Protein AF-A0A6B3G570-F1 (afdb_monomer)

pLDDT: mean 97.65, std 1.76, range [88.62, 98.94]

Secondary structure (DSSP, 8-state):
-EE-PPPTTSS--EEEEEEEETTEEEEEEEEE-TT--EEEETTEEESSGGGSSEE---B------SSPPPTT--EEEE--TT--S--EE---------PPPPS-TTTEE--SSSBHHHHHHHHHHHHT-SSS---EEEE-SEEEE-SSEEEE-SS--EEEES-TTTEEEE--TTSSS---EEEE-GGGTT-EEEEEEEE----S--SSS-EEEEEES-BS-EEEEEEEESSSEEEEEES-BS-EEES-EE---

Sequence (253 aa):
RFSIPDAPGGGGIDSTLNVYVDGVFLKAIDLTSKYAWLYGNETAPGNSPGSGAPRHIYDEANVMLGKTVPAGSKIRLQKDSANTSTYAIDFINLEQVAPVANPNPATYTVPAGFTHQDVQNALDKVRMDTTGTLVGVYLPAGEYSTASKFQVYGKAVKVVGAGPWYTRFNAPATQDNTDVGFRAEASAKGSSFANFAYFGNYTSRIDGPGKVFDFSNVSDIVIDNIWNEHMVCLYWGANTDNITIKNSRIRNM

Mean predicted aligned error: 2.8 Å

Structure (mmCIF, N/CA/C/O backbone):
data_AF-A0A6B3G570-F1
#
_entry.id   AF-A0A6B3G570-F1
#
loop_
_atom_site.group_PDB
_atom_site.id
_atom_site.type_symbol
_atom_site.label_atom_id
_atom_site.label_alt_id
_atom_site.label_comp_id
_atom_site.label_asym_id
_atom_site.label_entity_id
_atom_site.label_seq_id
_atom_site.pdbx_PDB_ins_code
_atom_site.Cartn_x
_atom_site.Cartn_y
_atom_site.Cartn_z
_atom_site.occupancy
_atom_site.B_iso_or_equiv
_atom_site.auth_seq_id
_atom_site.auth_comp_id
_atom_site.auth_asym_id
_atom_site.auth_atom_id
_atom_site.pdbx_PDB_model_num
ATOM 1 N N . ARG A 1 1 ? 10.980 -7.433 -7.896 1.00 98.50 1 ARG A N 1
ATOM 2 C CA . ARG A 1 1 ? 11.899 -6.287 -7.736 1.00 98.50 1 ARG A CA 1
ATOM 3 C C . ARG A 1 1 ? 12.609 -6.027 -9.055 1.00 98.50 1 ARG A C 1
ATOM 5 O O . ARG A 1 1 ? 13.083 -6.978 -9.677 1.00 98.50 1 ARG A O 1
ATOM 12 N N . PHE A 1 2 ? 12.610 -4.783 -9.518 1.00 98.75 2 PHE A N 1
ATOM 13 C CA . PHE A 1 2 ? 13.069 -4.411 -10.855 1.00 98.75 2 PHE A CA 1
ATOM 14 C C . PHE A 1 2 ? 13.761 -3.044 -10.843 1.00 98.75 2 PHE A C 1
ATOM 16 O O . PHE A 1 2 ? 13.651 -2.295 -9.879 1.00 98.75 2 PHE A O 1
ATOM 23 N N . SER A 1 3 ? 14.459 -2.728 -11.925 1.00 98.62 3 SER A N 1
ATOM 24 C CA . SER A 1 3 ? 14.952 -1.391 -12.237 1.00 98.62 3 SER A CA 1
ATOM 25 C C . SER A 1 3 ? 14.653 -1.085 -13.702 1.00 98.62 3 SER A C 1
ATOM 27 O O . SER A 1 3 ? 14.853 -1.940 -14.571 1.00 98.62 3 SER A O 1
ATOM 29 N N . ILE A 1 4 ? 14.169 0.127 -13.961 1.00 98.69 4 ILE A N 1
ATOM 30 C CA . ILE A 1 4 ? 14.102 0.747 -15.289 1.00 98.69 4 ILE A CA 1
ATOM 31 C C . ILE A 1 4 ? 14.760 2.134 -15.205 1.00 98.69 4 ILE A C 1
ATOM 33 O O . ILE A 1 4 ? 14.824 2.686 -14.103 1.00 98.69 4 ILE A O 1
ATOM 37 N N . PRO A 1 5 ? 15.253 2.706 -16.320 1.00 98.19 5 PRO A N 1
ATOM 38 C CA . PRO A 1 5 ? 15.847 4.039 -16.332 1.00 98.19 5 PRO A CA 1
ATOM 39 C C . PRO A 1 5 ? 14.960 5.110 -15.693 1.00 98.19 5 PRO A C 1
ATOM 41 O O . PRO A 1 5 ? 13.733 5.033 -15.743 1.00 98.19 5 PRO A O 1
ATOM 44 N N . ASP A 1 6 ? 15.594 6.127 -15.127 1.00 97.75 6 ASP A N 1
ATOM 45 C CA . ASP A 1 6 ? 14.933 7.384 -14.785 1.00 97.75 6 ASP A CA 1
ATOM 46 C C . ASP A 1 6 ? 14.710 8.238 -16.046 1.00 97.75 6 ASP A C 1
ATOM 48 O O . ASP A 1 6 ? 15.343 8.025 -17.089 1.00 97.75 6 ASP A O 1
ATOM 52 N N . ALA A 1 7 ? 13.836 9.237 -15.950 1.00 97.06 7 ALA A N 1
ATOM 53 C CA . ALA A 1 7 ? 13.742 10.281 -16.959 1.00 97.06 7 ALA A CA 1
ATOM 54 C C . ALA A 1 7 ? 14.993 11.184 -16.917 1.00 97.06 7 ALA A C 1
ATOM 56 O O . ALA A 1 7 ? 15.564 11.403 -15.848 1.00 97.06 7 ALA A O 1
ATOM 57 N N . PRO A 1 8 ? 15.407 11.796 -18.046 1.00 94.81 8 PRO A N 1
ATOM 58 C CA . PRO A 1 8 ? 16.578 12.679 -18.073 1.00 94.81 8 PRO A CA 1
ATOM 59 C C . PRO A 1 8 ? 16.533 13.842 -17.066 1.00 94.81 8 PRO A C 1
ATOM 61 O O . PRO A 1 8 ? 17.579 14.303 -16.618 1.00 94.81 8 PRO A O 1
ATOM 64 N N . GLY A 1 9 ? 15.331 14.321 -16.725 1.00 94.25 9 GLY A N 1
ATOM 65 C CA . GLY A 1 9 ? 15.109 15.380 -15.736 1.00 94.25 9 GLY A CA 1
ATOM 66 C C . GLY A 1 9 ? 14.807 14.888 -14.316 1.00 94.25 9 GLY A C 1
ATOM 67 O O . GLY A 1 9 ? 14.577 15.723 -13.447 1.00 94.25 9 GLY A O 1
ATOM 68 N N . GLY A 1 10 ? 14.804 13.574 -14.074 1.00 94.88 10 GLY A N 1
ATOM 69 C CA . GLY A 1 10 ? 14.222 12.969 -12.876 1.00 94.88 10 GLY A CA 1
ATOM 70 C C . GLY A 1 10 ? 12.699 12.842 -12.960 1.00 94.88 10 GLY A C 1
ATOM 71 O O . GLY A 1 10 ? 12.082 13.247 -13.949 1.00 94.88 10 GLY A O 1
ATOM 72 N N . GLY A 1 11 ? 12.093 12.288 -11.909 1.00 93.62 11 GLY A N 1
ATOM 73 C CA . GLY A 1 11 ? 10.640 12.084 -11.811 1.00 93.62 11 GLY A CA 1
ATOM 74 C C . GLY A 1 11 ? 10.134 10.766 -12.407 1.00 93.62 11 GLY A C 1
ATOM 75 O O . GLY A 1 11 ? 8.937 10.492 -12.334 1.00 93.62 11 GLY A O 1
ATOM 76 N N . GLY A 1 12 ? 11.032 9.932 -12.937 1.00 96.69 12 GLY A N 1
ATOM 77 C CA . GLY A 1 12 ? 10.724 8.599 -13.434 1.00 96.69 12 GLY A CA 1
ATOM 78 C C . GLY A 1 12 ? 10.072 8.549 -14.815 1.00 96.69 12 GLY A C 1
ATOM 79 O O . GLY A 1 12 ? 9.707 9.550 -15.431 1.00 96.69 12 GLY A O 1
ATOM 80 N N . ILE A 1 13 ? 9.937 7.322 -15.306 1.00 97.81 13 ILE A N 1
ATOM 81 C CA . ILE A 1 13 ? 9.174 6.955 -16.498 1.00 97.81 13 ILE A CA 1
ATOM 82 C C . ILE A 1 13 ? 8.244 5.798 -16.154 1.00 97.81 13 ILE A C 1
ATOM 84 O O . ILE A 1 13 ? 8.543 4.998 -15.264 1.00 97.81 13 ILE A O 1
ATOM 88 N N . ASP A 1 14 ? 7.187 5.654 -16.942 1.00 97.94 14 ASP A N 1
ATOM 89 C CA . ASP A 1 14 ? 6.333 4.475 -16.907 1.00 97.94 14 ASP A CA 1
ATOM 90 C C . ASP A 1 14 ? 6.695 3.508 -18.034 1.00 97.94 14 ASP A C 1
ATOM 92 O O . ASP A 1 14 ? 7.107 3.882 -19.138 1.00 97.94 14 ASP A O 1
ATOM 96 N N . SER A 1 15 ? 6.548 2.222 -17.748 1.00 98.00 15 SER A N 1
ATOM 97 C CA . SER A 1 15 ? 6.746 1.149 -18.704 1.00 98.00 15 SER A CA 1
ATOM 98 C C . SER A 1 15 ? 5.893 -0.060 -18.346 1.00 98.00 15 SER A C 1
ATOM 100 O O . SER A 1 15 ? 5.249 -0.118 -17.305 1.00 98.00 15 SER A O 1
ATOM 102 N N . THR A 1 16 ? 5.915 -1.063 -19.210 1.00 98.06 16 THR A N 1
ATOM 103 C CA . THR A 1 16 ? 5.274 -2.351 -18.959 1.00 98.06 16 THR A CA 1
ATOM 104 C C . THR A 1 16 ? 6.249 -3.480 -19.242 1.00 98.06 16 THR A C 1
ATOM 106 O O . THR A 1 16 ? 7.189 -3.319 -20.025 1.00 98.06 16 THR A O 1
ATOM 109 N N . LEU A 1 17 ? 6.016 -4.635 -18.625 1.00 98.50 17 LEU A N 1
ATOM 110 C CA . LEU A 1 17 ? 6.722 -5.876 -18.928 1.00 98.50 17 LEU A CA 1
ATOM 111 C C . LEU A 1 17 ? 5.718 -7.024 -19.004 1.00 98.50 17 LEU A C 1
ATOM 113 O O . LEU A 1 17 ? 4.789 -7.100 -18.202 1.00 98.50 17 LEU A O 1
ATOM 117 N N . ASN A 1 18 ? 5.878 -7.927 -19.964 1.00 98.56 18 ASN A N 1
ATOM 118 C CA . ASN A 1 18 ? 4.890 -8.975 -20.180 1.00 98.56 18 ASN A CA 1
ATOM 119 C C . ASN A 1 18 ? 5.152 -10.179 -19.271 1.00 98.56 18 ASN A C 1
ATOM 121 O O . ASN A 1 18 ? 6.283 -10.647 -19.138 1.00 98.56 18 ASN A O 1
ATOM 125 N N . VAL A 1 19 ? 4.086 -10.702 -18.666 1.00 98.50 19 VAL A N 1
ATOM 126 C CA . VAL A 1 19 ? 4.081 -11.912 -17.843 1.00 98.50 19 VAL A CA 1
ATOM 127 C C . VAL A 1 19 ? 3.483 -13.052 -18.657 1.00 98.50 19 VAL A C 1
ATOM 129 O O . VAL A 1 19 ? 2.342 -12.984 -19.119 1.00 98.50 19 VAL A O 1
ATOM 132 N N . TYR A 1 20 ? 4.249 -14.126 -18.794 1.00 98.69 20 TYR A N 1
ATOM 133 C CA . TYR A 1 20 ? 3.845 -15.366 -19.442 1.00 98.69 20 TYR A CA 1
ATOM 134 C C . TYR A 1 20 ? 3.771 -16.495 -18.415 1.00 98.69 20 TYR A C 1
ATOM 136 O O . TYR A 1 20 ? 4.594 -16.552 -17.499 1.00 98.69 20 TYR A O 1
ATOM 144 N N . VAL A 1 21 ? 2.830 -17.420 -18.603 1.00 98.50 21 VAL A N 1
ATOM 145 C CA . VAL A 1 21 ? 2.741 -18.678 -17.846 1.00 98.50 21 VAL A CA 1
ATOM 146 C C . VAL A 1 21 ? 2.703 -19.830 -18.838 1.00 98.50 21 VAL A C 1
ATOM 148 O O . VAL A 1 21 ? 1.857 -19.846 -19.728 1.00 98.50 21 VAL A O 1
ATOM 151 N N . ASP A 1 22 ? 3.651 -20.756 -18.712 1.00 98.31 22 ASP A N 1
ATOM 152 C CA . ASP A 1 22 ? 3.818 -21.915 -19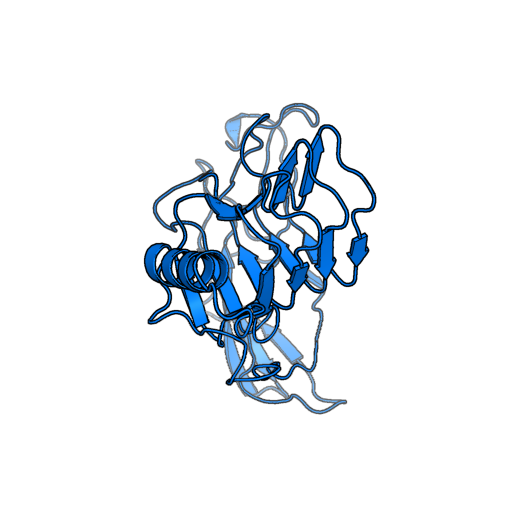.602 1.00 98.31 22 ASP A CA 1
ATOM 153 C C . ASP A 1 22 ? 3.901 -21.526 -21.087 1.00 98.31 22 ASP A C 1
ATOM 155 O O . ASP A 1 22 ? 3.371 -22.186 -21.974 1.00 98.31 22 ASP A O 1
ATOM 159 N N . GLY A 1 23 ? 4.579 -20.406 -21.356 1.00 98.12 23 GLY A N 1
ATOM 160 C CA . GLY A 1 23 ? 4.779 -19.871 -22.705 1.00 98.12 23 GLY A CA 1
ATOM 161 C C . GLY A 1 23 ? 3.594 -19.084 -23.270 1.00 98.12 23 GLY A C 1
ATOM 162 O O . GLY A 1 23 ? 3.749 -18.462 -24.318 1.00 98.12 23 GLY A O 1
ATOM 163 N N . VAL A 1 24 ? 2.454 -19.036 -22.573 1.00 98.31 24 VAL A N 1
ATOM 164 C CA . VAL A 1 24 ? 1.267 -18.272 -22.983 1.00 98.31 24 VAL A CA 1
ATOM 165 C C . VAL A 1 24 ? 1.274 -16.901 -22.318 1.00 98.31 24 VAL A C 1
ATOM 167 O O . VAL A 1 24 ? 1.486 -16.797 -21.108 1.00 98.31 24 VAL A O 1
ATOM 170 N N . PHE A 1 25 ? 1.049 -15.847 -23.107 1.00 98.06 25 PHE A N 1
ATOM 171 C CA . PHE A 1 25 ? 0.899 -14.492 -22.580 1.00 98.06 25 PHE A CA 1
ATOM 172 C C . PHE A 1 25 ? -0.274 -14.457 -21.601 1.00 98.06 25 PHE A C 1
ATOM 174 O O . PHE A 1 25 ? -1.381 -14.874 -21.940 1.00 98.06 25 PHE A O 1
ATOM 181 N N . LEU A 1 26 ? -0.023 -13.979 -20.384 1.00 97.94 26 LEU A N 1
ATOM 182 C CA . LEU A 1 26 ? -1.051 -13.859 -19.359 1.00 97.94 26 LEU A CA 1
ATOM 183 C C . LEU A 1 26 ? -1.535 -12.416 -19.236 1.00 97.94 26 LEU A C 1
ATOM 185 O O . LEU A 1 26 ? -2.728 -12.163 -19.364 1.00 97.94 26 LEU A O 1
ATOM 189 N N . LYS A 1 27 ? -0.618 -11.485 -18.959 1.00 97.38 27 LYS A N 1
ATOM 190 C CA . LYS A 1 27 ? -0.890 -10.044 -18.864 1.00 97.38 27 LYS A CA 1
ATOM 191 C C . LYS A 1 27 ? 0.409 -9.249 -18.804 1.00 97.38 27 LYS A C 1
ATOM 193 O O . LYS A 1 27 ? 1.465 -9.818 -18.548 1.00 97.38 27 LYS A O 1
ATOM 198 N N . ALA A 1 28 ? 0.324 -7.935 -18.970 1.00 97.19 28 ALA A N 1
ATOM 199 C CA . ALA A 1 28 ? 1.412 -7.030 -18.620 1.00 97.19 28 ALA A CA 1
ATOM 200 C C . ALA A 1 28 ? 1.394 -6.695 -17.116 1.00 97.19 28 ALA A C 1
ATOM 202 O O . ALA A 1 28 ? 0.333 -6.707 -16.481 1.00 97.19 28 ALA A O 1
ATOM 203 N N . ILE A 1 29 ? 2.572 -6.417 -16.559 1.00 98.12 29 ILE A N 1
ATOM 204 C CA . ILE A 1 29 ? 2.751 -5.713 -15.287 1.00 98.12 29 ILE A CA 1
ATOM 205 C C . ILE A 1 29 ? 3.203 -4.282 -15.581 1.00 98.12 29 ILE A C 1
ATOM 207 O O . ILE A 1 29 ? 4.095 -4.080 -16.411 1.00 98.12 29 ILE A O 1
ATOM 211 N N . ASP A 1 30 ? 2.588 -3.320 -14.899 1.00 98.00 30 ASP A N 1
ATOM 212 C CA . ASP A 1 30 ? 2.968 -1.912 -14.963 1.00 98.00 30 ASP A CA 1
ATOM 213 C C . ASP A 1 30 ? 4.180 -1.666 -14.062 1.00 98.00 30 ASP A C 1
ATOM 215 O O . ASP A 1 30 ? 4.248 -2.162 -12.934 1.00 98.00 30 ASP A O 1
ATOM 219 N N . LEU A 1 31 ? 5.153 -0.928 -14.585 1.00 98.50 31 LEU A N 1
ATOM 220 C CA . LEU A 1 31 ? 6.407 -0.588 -13.928 1.00 98.50 31 LEU A CA 1
ATOM 221 C C . LEU A 1 31 ? 6.586 0.927 -13.982 1.00 98.50 31 LEU A C 1
ATOM 223 O O . LEU A 1 31 ? 6.369 1.533 -15.029 1.00 98.50 31 LEU A O 1
ATOM 227 N N . THR A 1 32 ? 7.056 1.524 -12.895 1.00 98.12 32 THR A N 1
ATOM 228 C CA . THR A 1 32 ? 7.419 2.942 -12.861 1.00 98.12 32 THR A CA 1
ATOM 229 C C . THR A 1 32 ? 8.757 3.122 -12.159 1.00 98.12 32 THR A C 1
ATOM 231 O O . THR A 1 32 ? 9.065 2.391 -11.221 1.00 98.12 32 THR A O 1
ATOM 234 N N . SER A 1 33 ? 9.578 4.064 -12.617 1.00 98.19 33 SER A N 1
ATOM 235 C CA . SER A 1 33 ? 10.784 4.486 -11.890 1.00 98.19 33 SER A CA 1
ATOM 236 C C . SER A 1 33 ? 10.549 5.711 -11.009 1.00 98.19 33 SER A C 1
ATOM 238 O O . SER A 1 33 ? 11.500 6.177 -10.392 1.00 98.19 33 SER A O 1
ATOM 240 N N . LYS A 1 34 ? 9.301 6.200 -10.902 1.00 97.12 34 LYS A N 1
ATOM 241 C CA . LYS A 1 34 ? 8.921 7.396 -10.126 1.00 97.12 34 LYS A CA 1
ATOM 242 C C . LYS A 1 34 ? 9.437 7.391 -8.681 1.00 97.12 34 LYS A C 1
ATOM 244 O O . LYS A 1 34 ? 9.795 8.444 -8.161 1.00 97.12 34 LYS A O 1
ATOM 249 N N . TYR A 1 35 ? 9.447 6.225 -8.037 1.00 97.44 35 TYR A N 1
ATOM 250 C CA . TYR A 1 35 ? 9.850 6.066 -6.634 1.00 97.44 35 TYR A CA 1
ATOM 251 C C . TYR A 1 35 ? 11.266 5.493 -6.465 1.00 97.44 35 TYR A C 1
ATOM 253 O O . TYR A 1 35 ? 11.789 5.417 -5.351 1.00 97.44 35 TYR A O 1
ATOM 261 N N . ALA A 1 36 ? 11.893 5.102 -7.574 1.00 96.19 36 ALA A N 1
ATOM 262 C CA . ALA A 1 36 ? 13.302 4.751 -7.628 1.00 96.19 36 ALA A CA 1
ATOM 263 C C . ALA A 1 36 ? 14.150 6.012 -7.856 1.00 96.19 36 ALA A C 1
ATOM 265 O O . ALA A 1 36 ? 13.638 7.117 -7.991 1.00 96.19 36 ALA A O 1
ATOM 266 N N . TRP A 1 37 ? 15.463 5.812 -7.946 1.00 97.12 37 TRP A N 1
ATOM 267 C CA . TRP A 1 37 ? 16.452 6.823 -8.318 1.00 97.12 37 TRP A CA 1
ATOM 268 C C . TRP A 1 37 ? 16.524 8.006 -7.358 1.00 97.12 37 TRP A C 1
ATOM 270 O O . TRP A 1 37 ? 15.869 9.035 -7.477 1.00 97.12 37 TRP A O 1
ATOM 280 N N . LEU A 1 38 ? 17.453 7.867 -6.427 1.00 96.44 38 LEU A N 1
ATOM 281 C CA . LEU A 1 38 ? 17.968 8.964 -5.631 1.00 96.44 38 LEU A CA 1
ATOM 282 C C . LEU A 1 38 ? 19.386 9.294 -6.113 1.00 96.44 38 LEU A C 1
ATOM 284 O O . LEU A 1 38 ? 20.066 8.452 -6.696 1.00 96.44 38 LEU A O 1
ATOM 288 N N . TYR A 1 39 ? 19.858 10.510 -5.867 1.00 97.19 39 TYR A N 1
ATOM 289 C CA . TYR A 1 39 ? 21.118 11.017 -6.410 1.00 97.19 39 TYR A CA 1
ATOM 290 C C . TYR A 1 39 ? 21.890 11.823 -5.368 1.00 97.19 39 TYR A C 1
ATOM 292 O O . TYR A 1 39 ? 21.309 12.499 -4.524 1.00 97.19 39 TYR A O 1
ATOM 300 N N . GLY A 1 40 ? 23.219 11.794 -5.434 1.00 95.81 40 GLY A N 1
ATOM 301 C CA . GLY A 1 40 ? 24.064 12.617 -4.562 1.00 95.81 40 GLY A CA 1
ATOM 302 C C . GLY A 1 40 ? 24.455 11.922 -3.263 1.00 95.81 40 GLY A C 1
ATOM 303 O O . GLY A 1 40 ? 24.736 10.726 -3.279 1.00 95.81 40 GLY A O 1
ATOM 304 N N . ASN A 1 41 ? 24.561 12.665 -2.156 1.00 93.69 41 ASN A N 1
ATOM 305 C CA . ASN A 1 41 ? 25.06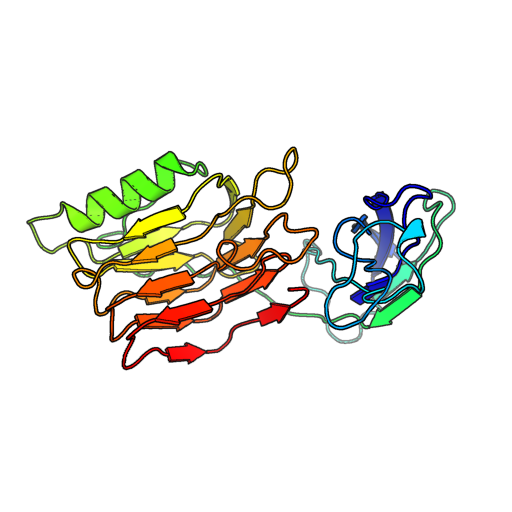6 12.159 -0.872 1.00 93.69 41 ASN A CA 1
ATOM 306 C C . ASN A 1 41 ? 24.086 11.159 -0.232 1.00 93.69 41 ASN A C 1
ATOM 308 O O . ASN A 1 41 ? 22.881 11.350 -0.286 1.00 93.69 41 ASN A O 1
ATOM 312 N N . GLU A 1 42 ? 24.598 10.103 0.399 1.00 88.62 42 GLU A N 1
ATOM 313 C CA . GLU A 1 42 ? 23.782 9.092 1.082 1.00 88.62 42 GLU A CA 1
ATOM 314 C C . GLU A 1 42 ? 22.939 9.658 2.220 1.00 88.62 42 GLU A C 1
ATOM 316 O O . GLU A 1 42 ? 21.804 9.234 2.414 1.00 88.62 42 GLU A O 1
ATOM 321 N N . THR A 1 43 ? 23.477 10.625 2.962 1.00 90.12 43 THR A N 1
ATOM 322 C CA . THR A 1 43 ? 22.795 11.182 4.136 1.00 90.12 43 THR A CA 1
ATOM 323 C C . THR A 1 43 ? 21.735 12.219 3.776 1.00 90.12 43 THR A C 1
ATOM 325 O O . THR A 1 43 ? 20.878 12.519 4.602 1.00 90.12 43 THR A O 1
ATOM 328 N N . ALA A 1 44 ? 21.789 12.762 2.558 1.00 90.00 44 ALA A N 1
ATOM 329 C CA . ALA A 1 44 ? 20.868 13.776 2.056 1.00 90.00 44 ALA A CA 1
ATOM 330 C C . ALA A 1 44 ? 20.782 13.699 0.520 1.00 90.00 44 ALA A C 1
ATOM 332 O O . ALA A 1 44 ? 21.319 14.571 -0.173 1.00 90.00 44 ALA A O 1
ATOM 333 N N . PRO A 1 45 ? 20.180 12.634 -0.032 1.00 94.00 45 PRO A N 1
ATOM 334 C CA . PRO A 1 45 ? 20.087 12.493 -1.472 1.00 94.00 45 PRO A CA 1
ATOM 335 C C .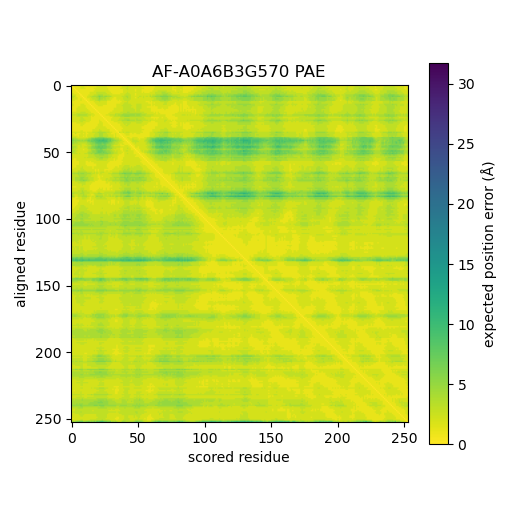 PRO A 1 45 ? 19.010 13.413 -2.055 1.00 94.00 45 PRO A C 1
ATOM 337 O O . PRO A 1 45 ? 17.980 13.664 -1.432 1.00 94.00 45 PRO A O 1
ATOM 340 N N . GLY A 1 46 ? 19.244 13.885 -3.276 1.00 93.06 46 GLY A N 1
ATOM 341 C CA . GLY A 1 46 ? 18.239 14.529 -4.117 1.00 93.06 46 GLY A CA 1
ATOM 342 C C . GLY A 1 46 ? 17.519 13.520 -5.013 1.00 93.06 46 GLY A C 1
ATOM 343 O O . GLY A 1 46 ? 17.939 12.375 -5.151 1.00 93.06 46 GLY A O 1
ATOM 344 N N . ASN A 1 47 ? 16.451 13.966 -5.662 1.00 91.44 47 ASN A N 1
ATOM 345 C CA . ASN A 1 47 ? 15.641 13.195 -6.613 1.00 91.44 47 ASN A CA 1
ATOM 346 C C . ASN A 1 47 ? 15.820 13.676 -8.068 1.00 91.44 47 ASN A C 1
ATOM 348 O O . ASN A 1 47 ? 14.996 13.386 -8.930 1.00 91.44 47 ASN A O 1
ATOM 352 N N . SER A 1 48 ? 16.900 14.417 -8.331 1.00 93.12 48 SER A N 1
ATOM 353 C CA . SER A 1 48 ? 17.256 14.914 -9.660 1.00 93.12 48 SER A CA 1
ATOM 354 C C . SER A 1 48 ? 18.574 14.289 -10.121 1.00 93.12 48 SER A C 1
ATOM 356 O O . SER A 1 48 ? 19.545 14.334 -9.361 1.00 93.12 48 SER A O 1
ATOM 358 N N . PRO A 1 49 ? 18.687 13.819 -11.378 1.00 95.06 49 PRO A N 1
ATOM 359 C CA . PRO A 1 49 ? 19.925 13.243 -11.909 1.00 95.06 49 PRO A CA 1
ATOM 360 C C . PRO A 1 49 ? 21.156 14.152 -11.788 1.00 95.06 49 PRO A C 1
ATOM 362 O O . PRO A 1 49 ? 22.281 13.682 -11.636 1.00 95.06 49 PRO A O 1
ATOM 365 N N . GLY A 1 50 ? 20.951 15.474 -11.801 1.00 94.94 50 GLY A N 1
ATOM 366 C CA . GLY A 1 50 ? 22.013 16.465 -11.605 1.00 94.94 50 GLY A CA 1
ATOM 367 C C . GLY A 1 50 ? 22.566 16.558 -10.175 1.00 94.94 50 GLY A C 1
ATOM 368 O O . GLY A 1 50 ? 23.577 17.224 -9.969 1.00 94.94 50 GLY A O 1
ATOM 369 N N . SER A 1 51 ? 21.943 15.914 -9.182 1.00 94.06 51 SER A N 1
ATOM 370 C CA . SER A 1 51 ? 22.351 15.992 -7.770 1.00 94.06 51 SER A CA 1
ATOM 371 C C . SER A 1 51 ? 23.542 15.091 -7.413 1.00 94.06 51 SER A C 1
ATOM 373 O O . SER A 1 51 ? 24.019 15.141 -6.280 1.00 94.06 51 SER A O 1
ATOM 375 N N . GLY A 1 52 ? 24.051 14.287 -8.352 1.00 95.12 52 GLY A N 1
ATOM 376 C CA . GLY A 1 52 ? 25.270 13.491 -8.191 1.00 95.12 52 GLY A CA 1
ATOM 377 C C . GLY A 1 52 ? 25.090 12.033 -8.605 1.00 95.12 52 GLY A C 1
ATOM 378 O O . GLY A 1 52 ? 24.232 11.708 -9.416 1.00 95.12 52 GLY A O 1
ATOM 379 N N . ALA A 1 53 ? 25.919 11.139 -8.060 1.00 96.38 53 ALA A N 1
ATOM 380 C CA . ALA A 1 53 ? 25.883 9.721 -8.421 1.00 96.38 53 ALA A CA 1
ATOM 381 C C . ALA A 1 53 ? 24.540 9.055 -8.038 1.00 96.38 53 ALA A C 1
ATOM 383 O O . ALA A 1 53 ? 24.018 9.354 -6.957 1.00 96.38 53 ALA A O 1
ATOM 384 N N . PRO A 1 54 ? 24.002 8.151 -8.883 1.00 96.38 54 PRO A N 1
ATOM 385 C CA . PRO A 1 54 ? 22.731 7.477 -8.638 1.00 96.38 54 PRO A CA 1
ATOM 386 C C . PRO A 1 54 ? 22.820 6.447 -7.507 1.00 96.38 54 PRO A C 1
ATOM 388 O O . PRO A 1 54 ? 23.846 5.800 -7.291 1.00 96.38 54 PRO A O 1
ATOM 391 N N . ARG A 1 55 ? 21.698 6.258 -6.821 1.00 95.19 55 ARG A N 1
ATOM 392 C CA . ARG A 1 55 ? 21.447 5.291 -5.747 1.00 95.19 55 ARG A CA 1
ATOM 393 C C . ARG A 1 55 ? 19.946 4.967 -5.707 1.00 95.19 55 ARG A C 1
ATOM 395 O O . ARG A 1 55 ? 19.169 5.548 -6.454 1.00 95.19 55 ARG A O 1
ATOM 402 N N . HIS A 1 56 ? 19.537 4.022 -4.859 1.00 95.88 56 HIS A N 1
ATOM 403 C CA . HIS A 1 56 ? 18.134 3.581 -4.761 1.00 95.88 56 HIS A CA 1
ATOM 404 C C . HIS A 1 56 ? 17.524 3.200 -6.131 1.00 95.88 56 HIS A C 1
ATOM 406 O O . HIS A 1 56 ? 16.420 3.585 -6.487 1.00 95.88 56 HIS A O 1
ATOM 412 N N . ILE A 1 57 ? 18.295 2.472 -6.944 1.00 96.69 57 ILE A N 1
ATOM 413 C CA . ILE A 1 57 ? 18.010 2.263 -8.374 1.00 96.69 57 ILE A CA 1
ATOM 414 C C . ILE A 1 57 ? 16.993 1.147 -8.667 1.00 96.69 57 ILE A C 1
ATOM 416 O O . ILE A 1 57 ? 16.735 0.857 -9.829 1.00 96.69 57 ILE A O 1
ATOM 420 N N . TYR A 1 58 ? 16.459 0.480 -7.645 1.00 98.50 58 TYR A N 1
ATOM 421 C CA . TYR A 1 58 ? 15.491 -0.612 -7.779 1.00 98.50 58 TYR A CA 1
ATOM 422 C C . TYR A 1 58 ? 14.228 -0.274 -6.998 1.00 98.50 58 TYR A C 1
ATOM 424 O O . TYR A 1 58 ? 14.330 0.272 -5.904 1.00 98.50 58 TYR A O 1
ATOM 432 N N . ASP A 1 59 ? 13.089 -0.717 -7.516 1.00 98.62 59 ASP A N 1
ATOM 433 C CA . ASP A 1 59 ? 11.780 -0.639 -6.869 1.00 98.62 59 ASP A CA 1
ATOM 434 C C . ASP A 1 59 ? 11.046 -1.992 -6.983 1.00 98.62 59 ASP A C 1
ATOM 436 O O . ASP A 1 59 ? 11.544 -2.970 -7.573 1.00 98.62 59 ASP A O 1
ATOM 440 N N . GLU A 1 60 ? 9.856 -2.085 -6.399 1.00 98.75 60 GLU A N 1
ATOM 441 C CA . GLU A 1 60 ? 8.972 -3.238 -6.526 1.00 98.75 60 GLU A CA 1
ATOM 442 C C . GLU A 1 60 ? 7.684 -2.902 -7.280 1.00 98.75 60 GLU A C 1
ATOM 444 O O . GLU A 1 60 ? 7.165 -1.797 -7.255 1.00 98.75 60 GLU A O 1
ATOM 449 N N . ALA A 1 61 ? 7.173 -3.897 -8.000 1.00 98.25 61 ALA A N 1
ATOM 450 C CA . ALA A 1 61 ? 5.869 -3.851 -8.638 1.00 98.25 61 ALA A CA 1
ATOM 451 C C . ALA A 1 61 ? 5.151 -5.156 -8.319 1.00 98.25 61 ALA A C 1
ATOM 453 O O . ALA A 1 61 ? 5.781 -6.211 -8.160 1.00 98.25 61 ALA A O 1
ATOM 454 N N . ASN A 1 62 ? 3.828 -5.088 -8.233 1.00 97.81 62 ASN A N 1
ATOM 455 C CA . ASN A 1 62 ? 2.994 -6.223 -7.887 1.00 97.81 62 ASN A CA 1
ATOM 456 C C . ASN A 1 62 ? 1.790 -6.334 -8.815 1.00 97.81 62 ASN A C 1
ATOM 458 O O . ASN A 1 62 ? 1.265 -5.338 -9.304 1.00 97.81 62 ASN A O 1
ATOM 462 N N . VAL A 1 63 ? 1.361 -7.568 -9.076 1.00 97.50 63 VAL A N 1
ATOM 463 C CA . VAL A 1 63 ? 0.239 -7.833 -9.973 1.00 97.50 63 VAL A CA 1
ATOM 464 C C . VAL A 1 63 ? -0.496 -9.103 -9.562 1.00 97.50 63 VAL A C 1
ATOM 466 O O . VAL A 1 63 ? 0.102 -10.160 -9.371 1.00 97.50 63 VAL A O 1
ATOM 469 N N . MET A 1 64 ? -1.822 -9.013 -9.473 1.00 97.38 64 MET A N 1
ATOM 470 C CA . MET A 1 64 ? -2.688 -10.188 -9.409 1.00 97.38 64 MET A CA 1
ATOM 471 C C . MET A 1 64 ? -2.739 -10.867 -10.779 1.00 97.38 64 MET A C 1
ATOM 473 O O . MET A 1 64 ? -3.091 -10.240 -11.787 1.00 97.38 64 MET A O 1
ATOM 477 N N . LEU A 1 65 ? -2.417 -12.162 -10.810 1.00 97.00 65 LEU A N 1
ATOM 478 C CA . LEU A 1 65 ? -2.388 -12.970 -12.034 1.00 97.00 65 LEU A CA 1
ATOM 479 C C . LEU A 1 65 ? -3.784 -13.386 -12.529 1.00 97.00 65 LEU A C 1
ATOM 481 O O . LEU A 1 65 ? -3.906 -13.885 -13.643 1.00 97.00 65 LEU A O 1
ATOM 485 N N . GLY A 1 66 ? -4.833 -13.203 -11.717 1.00 95.25 66 GLY A N 1
ATOM 486 C CA . GLY A 1 66 ? -6.221 -13.551 -12.061 1.00 95.25 66 GLY A CA 1
ATOM 487 C C . GLY A 1 66 ? -6.523 -15.055 -12.081 1.00 95.25 66 GLY A C 1
ATOM 488 O O . GLY A 1 66 ? -7.669 -15.453 -12.258 1.00 95.25 66 GLY A O 1
ATOM 489 N N . LYS A 1 6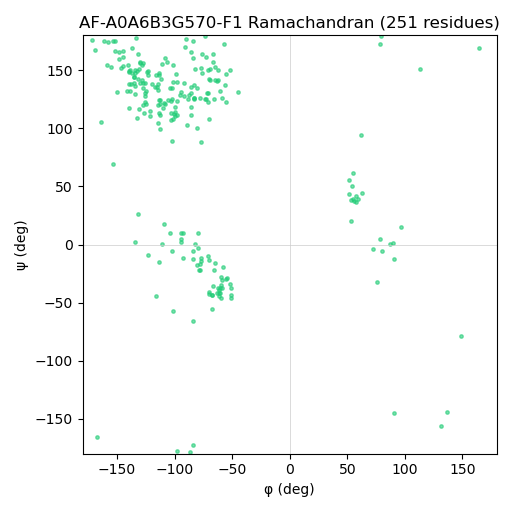7 ? -5.506 -15.895 -11.869 1.00 95.62 67 LYS A N 1
ATOM 490 C CA . LYS A 1 67 ? -5.615 -17.343 -11.696 1.00 95.62 67 LYS A CA 1
ATOM 491 C C . LYS A 1 67 ? -4.547 -17.837 -10.727 1.00 95.62 67 LYS A C 1
ATOM 493 O O . LYS A 1 67 ? -3.458 -17.263 -10.663 1.00 95.62 67 LYS A O 1
ATOM 498 N N . THR A 1 68 ? -4.828 -18.935 -10.033 1.00 97.50 68 THR A N 1
ATOM 499 C CA . THR A 1 68 ? -3.796 -19.678 -9.304 1.00 97.50 68 THR A CA 1
ATOM 500 C C . THR A 1 68 ? -2.891 -20.372 -10.314 1.00 97.50 68 THR A C 1
ATOM 502 O O . THR A 1 68 ? -3.365 -21.149 -11.142 1.00 97.50 68 THR A O 1
ATOM 505 N N . VAL A 1 69 ? -1.592 -20.084 -10.260 1.00 97.56 69 VAL A N 1
ATOM 506 C CA . VAL A 1 69 ? -0.582 -20.758 -11.083 1.00 97.56 69 VAL A CA 1
ATOM 507 C C . VAL A 1 69 ? -0.141 -22.038 -10.361 1.00 97.56 69 VAL A C 1
ATOM 509 O O . VAL A 1 69 ? 0.372 -21.935 -9.246 1.00 97.56 69 VAL A O 1
ATOM 512 N N . PRO A 1 70 ? -0.345 -23.238 -10.941 1.00 97.31 70 PRO A N 1
ATOM 513 C CA . PRO A 1 70 ? 0.045 -24.492 -10.300 1.00 97.31 70 PRO A CA 1
ATOM 514 C C . PRO A 1 70 ? 1.554 -24.598 -10.059 1.00 97.31 70 PRO A C 1
ATOM 516 O O . PRO A 1 70 ? 2.360 -24.098 -10.850 1.00 97.31 70 PRO A O 1
ATOM 519 N N . ALA A 1 71 ? 1.945 -25.314 -9.004 1.00 97.56 71 ALA A N 1
ATOM 520 C CA . ALA A 1 71 ? 3.344 -25.662 -8.774 1.00 97.56 71 ALA A CA 1
ATOM 521 C C . ALA A 1 71 ? 3.922 -26.413 -9.990 1.00 97.56 71 ALA A C 1
ATOM 523 O O . ALA A 1 71 ? 3.263 -27.278 -10.564 1.00 97.56 71 ALA A O 1
ATOM 524 N N . GLY A 1 72 ? 5.147 -26.065 -10.389 1.00 97.88 72 GLY A N 1
ATOM 525 C CA . GLY A 1 72 ? 5.805 -26.611 -11.584 1.00 97.88 72 GLY A CA 1
ATOM 526 C C . GLY A 1 72 ? 5.566 -25.820 -12.877 1.00 97.88 72 GLY A C 1
ATOM 527 O O . GLY A 1 72 ? 6.301 -26.033 -13.841 1.00 97.88 72 GLY A O 1
ATOM 528 N N . SER A 1 73 ? 4.614 -24.879 -12.896 1.00 98.38 73 SER A N 1
ATOM 529 C CA . SER A 1 73 ? 4.434 -23.968 -14.038 1.00 98.38 73 SER A CA 1
ATOM 530 C C . SER A 1 73 ? 5.651 -23.057 -14.217 1.00 98.38 73 SER A C 1
ATOM 532 O O . SER A 1 73 ? 6.335 -22.703 -13.251 1.00 98.38 73 SER A O 1
ATOM 534 N N . LYS A 1 74 ? 5.901 -22.610 -15.449 1.00 98.38 74 LYS A N 1
ATOM 535 C CA . LYS A 1 74 ? 6.983 -21.668 -15.770 1.00 98.38 74 LYS A CA 1
ATOM 536 C C . LYS A 1 74 ? 6.435 -20.258 -15.924 1.00 98.38 74 LYS A C 1
ATOM 538 O O . LYS A 1 74 ? 5.743 -19.967 -16.898 1.00 98.38 74 LYS A O 1
ATOM 543 N N . ILE A 1 75 ? 6.795 -19.372 -15.000 1.00 98.38 75 ILE A N 1
ATOM 544 C CA . ILE A 1 75 ? 6.520 -17.936 -15.116 1.00 98.38 75 ILE A CA 1
ATOM 545 C C . ILE A 1 75 ? 7.716 -17.263 -15.786 1.00 98.38 75 ILE A C 1
ATOM 547 O O . ILE A 1 75 ? 8.852 -17.430 -15.346 1.00 98.38 75 ILE A O 1
ATOM 551 N N . ARG A 1 76 ? 7.462 -16.495 -16.847 1.00 98.38 76 ARG A N 1
ATOM 552 C CA . ARG A 1 76 ? 8.490 -15.732 -17.563 1.00 98.38 76 ARG A CA 1
ATOM 553 C C . ARG A 1 76 ? 8.092 -14.266 -17.641 1.00 98.38 76 ARG A C 1
ATOM 555 O O . ARG A 1 76 ? 7.006 -13.947 -18.115 1.00 98.38 76 ARG A O 1
ATOM 562 N N . LEU A 1 77 ? 9.000 -13.396 -17.214 1.00 98.25 77 LEU A N 1
ATOM 563 C CA . LEU A 1 77 ? 8.947 -11.970 -17.514 1.00 98.25 77 LEU A CA 1
ATOM 564 C C . LEU A 1 77 ? 9.667 -11.737 -18.843 1.00 98.25 77 LEU A C 1
ATOM 566 O O . LEU A 1 77 ? 10.785 -12.221 -19.023 1.00 98.25 77 LEU A O 1
ATOM 570 N N . GLN A 1 78 ? 9.023 -11.054 -19.784 1.00 98.25 78 GLN A N 1
ATOM 571 C CA . GLN A 1 78 ? 9.533 -10.897 -21.143 1.00 98.25 78 GLN A CA 1
ATOM 572 C C . GLN A 1 78 ? 9.316 -9.474 -21.656 1.00 98.25 78 GLN A C 1
ATOM 574 O O . GLN A 1 78 ? 8.221 -8.925 -21.558 1.00 98.25 78 GLN A O 1
ATOM 579 N N . LYS A 1 79 ? 10.381 -8.897 -22.220 1.00 98.06 79 LYS A N 1
ATOM 580 C CA . LYS A 1 79 ? 10.336 -7.678 -23.031 1.00 98.06 79 LYS A CA 1
ATOM 581 C C . LYS A 1 79 ? 10.022 -8.086 -24.470 1.00 98.06 79 LYS A C 1
ATOM 583 O O . LYS A 1 79 ? 10.859 -8.709 -25.120 1.00 98.06 79 LYS A O 1
ATOM 588 N N . ASP A 1 80 ? 8.839 -7.725 -24.944 1.00 97.56 80 ASP A N 1
ATOM 589 C CA . ASP A 1 80 ? 8.416 -7.859 -26.338 1.00 97.56 80 ASP A CA 1
ATOM 590 C C . ASP A 1 80 ? 8.593 -6.536 -27.099 1.00 97.56 80 ASP A C 1
ATOM 592 O O . ASP A 1 80 ? 9.072 -5.543 -26.550 1.00 97.56 80 ASP A O 1
ATOM 596 N N . SER A 1 81 ? 8.203 -6.500 -28.378 1.00 96.00 81 SER A N 1
ATOM 597 C CA . SER A 1 81 ? 8.383 -5.326 -29.249 1.00 96.00 81 SER A CA 1
ATOM 598 C C . SER A 1 81 ? 7.695 -4.056 -28.738 1.00 96.00 81 SER A C 1
ATOM 600 O O . SER A 1 81 ? 8.191 -2.959 -28.981 1.00 96.00 81 SER A O 1
ATOM 602 N N . ALA A 1 82 ? 6.579 -4.193 -28.017 1.00 92.06 82 ALA A N 1
ATOM 603 C CA . ALA A 1 82 ? 5.850 -3.070 -27.429 1.00 92.06 82 ALA A CA 1
ATOM 604 C C . ALA A 1 82 ? 6.497 -2.528 -26.140 1.00 92.06 82 ALA A C 1
ATOM 606 O O . ALA A 1 82 ? 6.190 -1.414 -25.722 1.00 92.06 82 ALA A O 1
ATOM 607 N N . ASN A 1 83 ? 7.392 -3.287 -25.501 1.00 96.69 83 ASN A N 1
ATOM 608 C CA . ASN A 1 83 ? 8.057 -2.879 -24.267 1.00 96.69 83 ASN A CA 1
ATOM 609 C C . ASN A 1 83 ? 9.337 -2.115 -24.634 1.00 96.69 83 ASN A C 1
ATOM 611 O O . ASN A 1 83 ? 10.340 -2.708 -25.033 1.00 96.69 83 ASN A O 1
ATOM 615 N N . THR A 1 84 ? 9.323 -0.788 -24.529 1.00 93.38 84 THR A N 1
ATOM 616 C CA . THR A 1 84 ? 10.379 0.076 -25.092 1.00 93.38 84 THR A CA 1
ATOM 617 C C . THR A 1 84 ? 11.517 0.409 -24.124 1.00 93.38 84 THR A C 1
ATOM 619 O O . THR A 1 84 ? 12.559 0.876 -24.575 1.00 93.38 84 THR A O 1
ATOM 622 N N . SER A 1 85 ? 11.383 0.113 -22.828 1.00 96.88 85 SER A N 1
ATOM 623 C CA . SER A 1 85 ? 12.400 0.441 -21.816 1.00 96.88 85 SER A CA 1
ATOM 624 C C . SER A 1 85 ? 13.521 -0.606 -21.724 1.00 96.88 85 SER A C 1
ATOM 626 O O . SER A 1 85 ? 13.473 -1.653 -22.369 1.00 96.88 85 SER A O 1
ATOM 628 N N . THR A 1 86 ? 14.539 -0.348 -20.912 1.00 97.19 86 THR A N 1
ATOM 629 C CA . THR A 1 86 ? 15.524 -1.357 -20.497 1.00 97.19 86 THR A CA 1
ATOM 630 C C . THR A 1 86 ? 15.172 -1.817 -19.091 1.00 97.19 86 THR A C 1
ATOM 632 O O . THR A 1 86 ? 14.789 -1.004 -18.258 1.00 97.19 86 THR A O 1
ATOM 635 N N . TYR A 1 87 ? 15.297 -3.114 -18.823 1.00 98.25 87 TYR A N 1
ATOM 636 C CA . TYR A 1 87 ? 14.866 -3.706 -17.560 1.00 98.25 87 TYR A CA 1
ATOM 637 C C . TYR A 1 87 ? 16.026 -4.466 -16.928 1.00 98.25 87 TYR A C 1
ATOM 639 O O . TYR A 1 87 ? 16.635 -5.312 -17.584 1.00 98.25 87 TYR A O 1
ATOM 647 N N . ALA A 1 88 ? 16.284 -4.217 -15.648 1.00 98.44 88 ALA A N 1
ATOM 648 C CA . ALA A 1 88 ? 17.006 -5.154 -14.800 1.00 98.44 88 ALA A CA 1
ATOM 649 C C . ALA A 1 88 ? 16.000 -5.814 -13.856 1.00 98.44 88 ALA A C 1
ATOM 651 O O . ALA A 1 88 ? 15.265 -5.133 -13.142 1.00 98.44 88 ALA A O 1
ATOM 652 N N . ILE A 1 89 ? 15.946 -7.143 -13.875 1.00 98.44 89 ILE A N 1
ATOM 653 C CA . ILE A 1 89 ? 15.078 -7.928 -12.999 1.00 98.44 89 ILE A CA 1
ATOM 654 C C . ILE A 1 89 ? 15.966 -8.604 -11.968 1.00 98.44 89 ILE A C 1
ATOM 656 O O . ILE A 1 89 ? 16.853 -9.369 -12.334 1.00 98.44 89 ILE A O 1
ATOM 660 N N . ASP A 1 90 ? 15.715 -8.310 -10.698 1.00 98.69 90 ASP A N 1
ATOM 661 C CA . ASP A 1 90 ? 16.450 -8.907 -9.585 1.00 98.69 90 ASP A CA 1
ATOM 662 C C . ASP A 1 90 ? 15.829 -10.266 -9.227 1.00 98.69 90 ASP A C 1
ATOM 664 O O . ASP A 1 90 ? 16.387 -11.327 -9.496 1.00 98.69 90 ASP A O 1
ATOM 668 N N . PHE A 1 91 ? 14.589 -10.240 -8.736 1.00 98.44 91 PHE A N 1
ATOM 669 C CA . PHE A 1 91 ? 13.822 -11.438 -8.409 1.00 98.44 91 PHE A CA 1
ATOM 670 C C . PHE A 1 91 ? 12.314 -11.208 -8.530 1.00 98.44 91 PHE A C 1
ATOM 672 O O . PHE A 1 91 ? 11.820 -10.071 -8.569 1.00 98.44 91 PHE A O 1
ATOM 679 N N . ILE A 1 92 ? 11.574 -12.318 -8.514 1.00 98.19 92 ILE A N 1
ATOM 680 C CA . ILE A 1 92 ? 10.125 -12.350 -8.310 1.00 98.19 92 ILE A CA 1
ATOM 681 C C . ILE A 1 92 ? 9.797 -13.094 -7.014 1.00 98.19 92 ILE A C 1
ATOM 683 O O . ILE A 1 92 ? 10.454 -14.074 -6.670 1.00 98.19 92 ILE A O 1
ATOM 687 N N . ASN A 1 93 ? 8.743 -12.656 -6.327 1.00 97.75 93 ASN A N 1
ATOM 688 C CA . ASN A 1 93 ? 8.094 -13.424 -5.270 1.00 97.75 93 ASN A CA 1
ATOM 689 C C . ASN A 1 93 ? 6.708 -13.841 -5.747 1.00 97.75 93 ASN A C 1
ATOM 691 O O . ASN A 1 93 ? 6.017 -13.076 -6.418 1.00 97.75 93 ASN A O 1
ATOM 695 N N . LEU A 1 94 ? 6.313 -15.055 -5.380 1.00 97.38 94 LEU A N 1
ATOM 696 C CA . LEU A 1 94 ? 5.014 -15.623 -5.702 1.00 97.38 94 LEU A CA 1
ATOM 697 C C . LEU A 1 94 ? 4.296 -15.940 -4.399 1.00 97.38 94 LEU A C 1
ATOM 699 O O . LEU A 1 94 ? 4.902 -16.456 -3.462 1.00 97.38 94 LEU A O 1
ATOM 703 N N . GLU A 1 95 ? 3.009 -15.631 -4.349 1.00 97.69 95 GLU A N 1
ATOM 704 C CA . GLU A 1 95 ? 2.184 -15.838 -3.169 1.00 97.69 95 GLU A CA 1
ATOM 705 C C . GLU A 1 95 ? 0.801 -16.313 -3.610 1.00 97.69 95 GLU A C 1
ATOM 707 O O . GLU A 1 95 ? 0.198 -15.738 -4.519 1.00 97.69 95 GLU A O 1
ATOM 712 N N . GLN A 1 96 ? 0.296 -17.368 -2.973 1.00 97.44 96 GLN A N 1
ATOM 713 C CA . GLN A 1 96 ? -1.103 -17.753 -3.101 1.00 97.44 96 GLN A CA 1
ATOM 714 C C . GLN A 1 96 ? -1.903 -17.002 -2.041 1.00 97.44 96 GLN A C 1
ATOM 716 O O . GLN A 1 96 ? -1.604 -17.093 -0.854 1.00 97.44 96 GLN A O 1
ATOM 721 N N . VAL A 1 97 ? -2.929 -16.274 -2.471 1.00 97.75 97 VAL A N 1
ATOM 722 C CA . VAL A 1 97 ? -3.665 -15.349 -1.607 1.00 97.75 97 VAL A CA 1
ATOM 723 C C . VAL A 1 97 ? -5.167 -15.504 -1.778 1.00 97.75 97 VAL A C 1
ATOM 725 O O . VAL A 1 97 ? -5.653 -15.827 -2.858 1.00 97.75 97 VAL A O 1
ATOM 728 N N . ALA A 1 98 ? -5.912 -15.226 -0.713 1.00 97.50 98 ALA A N 1
ATOM 729 C CA . ALA A 1 98 ? -7.370 -15.218 -0.686 1.00 97.50 98 ALA A CA 1
ATOM 730 C C . ALA A 1 98 ? -7.854 -14.025 0.152 1.00 97.50 98 ALA A C 1
ATOM 732 O O . ALA A 1 98 ? -7.137 -13.620 1.074 1.00 97.50 98 ALA A O 1
ATOM 733 N N . PRO A 1 99 ? -9.025 -13.443 -0.157 1.00 97.69 99 PRO A N 1
ATOM 734 C CA . PRO A 1 99 ? -9.539 -12.331 0.619 1.00 97.69 99 PRO A CA 1
ATOM 735 C C . PRO A 1 99 ? -9.983 -12.790 2.013 1.00 97.69 99 PRO A C 1
ATOM 737 O O . PRO A 1 99 ? -10.564 -13.863 2.181 1.00 97.69 99 PRO A O 1
ATOM 740 N N . VAL A 1 100 ? -9.743 -11.951 3.016 1.00 98.12 100 VAL A N 1
ATOM 741 C CA . VAL A 1 100 ? -10.229 -12.133 4.389 1.00 98.12 100 VAL A CA 1
ATOM 742 C C . VAL A 1 100 ? -11.660 -11.603 4.481 1.00 98.12 100 VAL A C 1
ATOM 744 O O . VAL A 1 100 ? -11.922 -10.452 4.134 1.00 98.12 100 VAL A O 1
ATOM 747 N N . ALA A 1 101 ? -12.600 -12.431 4.937 1.00 98.44 101 ALA A N 1
ATOM 748 C CA . ALA A 1 101 ? -14.001 -12.037 5.096 1.00 98.44 101 ALA A CA 1
ATOM 749 C C . ALA A 1 101 ? -14.212 -11.079 6.283 1.00 98.44 101 ALA A C 1
ATOM 751 O O . ALA A 1 101 ? -13.392 -11.018 7.201 1.00 98.44 101 ALA A O 1
ATOM 752 N N . ASN A 1 102 ? -15.347 -10.369 6.291 1.00 98.56 102 ASN A N 1
ATOM 753 C CA . ASN A 1 102 ? -15.772 -9.587 7.453 1.00 98.56 102 ASN A CA 1
ATOM 754 C C . ASN A 1 102 ? -15.845 -10.504 8.691 1.00 98.56 102 ASN A C 1
ATOM 756 O O . ASN A 1 102 ? -16.599 -11.480 8.648 1.00 98.56 102 ASN A O 1
ATOM 760 N N . PRO A 1 103 ? -15.116 -10.207 9.788 1.00 98.31 103 PRO A N 1
ATOM 761 C CA . PRO A 1 103 ? -15.105 -11.072 10.965 1.00 98.31 103 PRO A CA 1
ATOM 762 C C . PRO A 1 103 ? -16.489 -11.263 11.594 1.00 98.31 103 PRO A C 1
ATOM 764 O O . PRO A 1 103 ? -16.773 -12.333 12.128 1.00 98.31 103 PRO A O 1
ATOM 767 N N . ASN A 1 104 ? -17.335 -10.227 11.560 1.00 98.31 104 ASN A N 1
ATOM 768 C CA . ASN A 1 104 ? -18.723 -10.286 12.007 1.00 98.31 104 ASN A CA 1
ATOM 769 C C . ASN A 1 104 ? -19.520 -9.074 11.469 1.00 98.31 104 ASN A C 1
ATOM 771 O O . ASN A 1 104 ? -19.407 -7.976 12.022 1.00 98.31 104 ASN A O 1
ATOM 775 N N . PRO A 1 105 ? -20.390 -9.251 10.458 1.00 98.00 105 PRO A N 1
ATOM 776 C CA . PRO A 1 105 ? -21.204 -8.164 9.905 1.00 98.00 105 PRO A CA 1
ATOM 777 C C . PRO A 1 105 ? -22.126 -7.453 10.908 1.00 98.00 105 PRO A C 1
ATOM 779 O O . PRO A 1 105 ? -22.555 -6.335 10.639 1.00 98.00 105 PRO A O 1
ATOM 782 N N . ALA A 1 106 ? -22.434 -8.068 12.056 1.00 98.19 106 ALA A N 1
ATOM 783 C CA . ALA A 1 106 ? -23.264 -7.452 13.091 1.00 98.19 106 ALA A CA 1
ATOM 784 C C . ALA A 1 106 ? -22.501 -6.441 13.966 1.00 98.19 106 ALA A C 1
ATOM 786 O O . ALA A 1 106 ? -23.124 -5.582 14.582 1.00 98.19 106 ALA A O 1
ATOM 787 N N . THR A 1 107 ? -21.168 -6.533 14.038 1.00 98.62 107 THR A N 1
ATOM 788 C CA . THR A 1 107 ? -20.340 -5.698 14.931 1.00 98.62 107 THR A CA 1
ATOM 789 C C . THR A 1 107 ? -19.270 -4.889 14.197 1.00 98.62 107 THR A C 1
ATOM 791 O O . THR A 1 107 ? -18.645 -4.009 14.794 1.00 98.62 107 THR A O 1
ATOM 794 N N . TYR A 1 108 ? -19.073 -5.144 12.902 1.00 98.81 108 TYR A N 1
ATOM 795 C CA . TYR A 1 108 ? -18.194 -4.367 12.034 1.00 98.81 108 TYR A CA 1
ATOM 796 C C . TYR A 1 108 ? -19.010 -3.553 11.042 1.00 98.81 108 TYR A C 1
ATOM 798 O O . TYR A 1 108 ? -19.744 -4.102 10.219 1.00 98.81 108 TYR A O 1
ATOM 806 N N . THR A 1 109 ? -18.829 -2.237 11.071 1.00 98.62 109 THR A N 1
ATOM 807 C CA . THR A 1 109 ? -19.381 -1.376 10.026 1.00 98.62 109 THR A CA 1
ATOM 808 C C . THR A 1 109 ? -18.539 -1.467 8.756 1.00 98.62 109 THR A C 1
ATOM 810 O O . THR A 1 109 ? -17.333 -1.698 8.812 1.00 98.62 109 THR A O 1
ATOM 813 N N . VAL A 1 110 ? -19.173 -1.247 7.610 1.00 98.88 110 VAL A N 1
ATOM 814 C CA . VAL A 1 110 ? -18.524 -1.194 6.297 1.00 98.88 110 VAL A CA 1
ATOM 815 C C . VAL A 1 110 ? -18.667 0.232 5.753 1.00 98.88 110 VAL A C 1
ATOM 817 O O . VAL A 1 110 ? -19.768 0.784 5.852 1.00 98.88 110 VAL A O 1
ATOM 820 N N . PRO A 1 111 ? -17.596 0.863 5.233 1.00 98.75 111 PRO A N 1
ATOM 821 C CA . PRO A 1 111 ? -17.696 2.146 4.538 1.00 98.75 111 PRO A CA 1
ATOM 822 C C . PRO A 1 111 ? -18.698 2.091 3.380 1.00 98.75 111 PRO A C 1
ATOM 824 O O . PRO A 1 111 ? -18.815 1.070 2.706 1.00 98.75 111 PRO A O 1
ATOM 827 N N . ALA A 1 112 ? -19.396 3.196 3.113 1.00 98.50 112 ALA A N 1
ATOM 828 C CA . ALA A 1 112 ? -20.348 3.276 1.999 1.00 98.50 112 ALA A CA 1
ATOM 829 C C . ALA A 1 112 ? -19.669 3.281 0.613 1.00 98.50 112 ALA A C 1
ATOM 831 O O . ALA A 1 112 ? -20.330 3.080 -0.404 1.00 98.50 112 ALA A O 1
ATOM 832 N N . GLY A 1 113 ? -18.355 3.494 0.582 1.00 98.50 113 GLY A N 1
ATOM 833 C CA . GLY A 1 113 ? -17.546 3.574 -0.620 1.00 98.50 113 GLY A CA 1
ATOM 834 C C . GLY A 1 113 ? -16.056 3.517 -0.299 1.00 98.50 113 GLY A C 1
ATOM 835 O O . GLY A 1 113 ? -15.646 3.151 0.805 1.00 98.50 113 GLY A O 1
ATOM 836 N N . PHE A 1 114 ? -15.245 3.874 -1.290 1.00 98.69 114 PHE A N 1
ATOM 837 C CA . PHE A 1 114 ? -13.786 3.772 -1.242 1.00 98.69 114 PHE A CA 1
ATOM 838 C C . PHE A 1 114 ? -13.088 5.123 -1.029 1.00 98.69 114 PHE A C 1
ATOM 840 O O . PHE A 1 114 ? -11.872 5.224 -1.170 1.00 98.69 114 PHE A O 1
ATOM 847 N N . THR A 1 115 ? -13.831 6.185 -0.714 1.00 98.62 115 THR A N 1
ATOM 848 C CA . THR A 1 115 ? -13.227 7.502 -0.486 1.00 98.62 115 THR A CA 1
ATOM 849 C C . THR A 1 115 ? -12.714 7.646 0.945 1.00 98.62 115 THR A C 1
ATOM 851 O O . THR A 1 115 ? -13.166 6.956 1.863 1.00 98.62 115 THR A O 1
ATOM 854 N N . HIS A 1 116 ? -11.814 8.607 1.162 1.00 98.50 116 HIS A N 1
ATOM 855 C CA . HIS A 1 116 ? -11.383 8.996 2.504 1.00 98.50 116 HIS A CA 1
ATOM 856 C C . HIS A 1 116 ? -12.578 9.291 3.428 1.00 98.50 116 HIS A C 1
ATOM 858 O O . HIS A 1 116 ? -12.638 8.793 4.551 1.00 98.50 116 HIS A O 1
ATOM 864 N N . GLN A 1 117 ? -13.568 10.054 2.956 1.00 98.69 117 GLN A N 1
ATOM 865 C CA . GLN A 1 117 ? -14.709 10.417 3.795 1.00 98.69 117 GLN A CA 1
ATOM 866 C C . GLN A 1 117 ? -15.566 9.199 4.164 1.00 98.69 117 GLN A C 1
ATOM 868 O O . GLN A 1 117 ? -16.042 9.119 5.292 1.00 98.69 117 GLN A O 1
ATOM 873 N N . ASP A 1 118 ? -15.724 8.223 3.266 1.00 98.81 118 ASP A N 1
ATOM 874 C CA . ASP A 1 118 ? -16.488 7.004 3.560 1.00 98.81 118 ASP A CA 1
ATOM 875 C C . ASP A 1 118 ? -15.848 6.184 4.684 1.00 98.81 118 ASP A C 1
ATOM 877 O O . ASP A 1 118 ? -16.542 5.683 5.574 1.00 98.81 118 ASP A O 1
ATOM 881 N N . VAL A 1 119 ? -14.518 6.063 4.663 1.00 98.88 119 VAL A N 1
ATOM 882 C CA . VAL A 1 119 ? -13.763 5.344 5.697 1.00 98.88 119 VAL A CA 1
ATOM 883 C C . VAL A 1 119 ? -13.784 6.113 7.016 1.00 98.88 119 VAL A C 1
ATOM 885 O O . VAL A 1 119 ? -14.031 5.510 8.062 1.00 98.88 119 VAL A O 1
ATOM 888 N N . GLN A 1 120 ? -13.607 7.437 6.983 1.00 98.88 120 GLN A N 1
A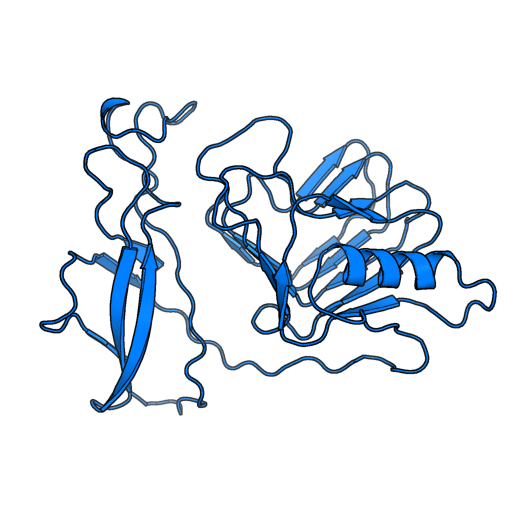TOM 889 C CA . GLN A 1 120 ? -13.699 8.270 8.184 1.00 98.88 120 GLN A CA 1
ATOM 890 C C . GLN A 1 120 ? -15.101 8.194 8.811 1.00 98.88 120 GLN A C 1
ATOM 892 O O . GLN A 1 120 ? -15.219 7.955 10.010 1.00 98.88 120 GLN A O 1
ATOM 897 N N . ASN A 1 121 ? -16.165 8.260 8.005 1.00 98.88 121 ASN A N 1
ATOM 898 C CA . ASN A 1 121 ? -17.546 8.100 8.472 1.00 98.88 121 ASN A CA 1
ATOM 899 C C . AS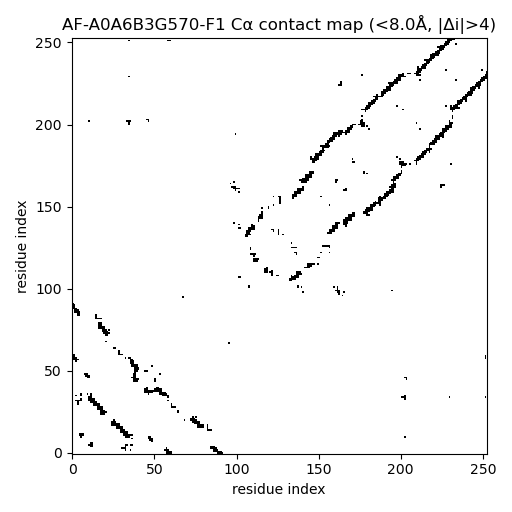N A 1 121 ? -17.781 6.737 9.147 1.00 98.88 121 ASN A C 1
ATOM 901 O O . ASN A 1 121 ? -18.512 6.646 10.135 1.00 98.88 121 ASN A O 1
ATOM 905 N N . ALA A 1 122 ? -17.164 5.669 8.634 1.00 98.88 122 ALA A N 1
ATOM 906 C CA . ALA A 1 122 ? -17.235 4.347 9.246 1.00 98.88 122 ALA A CA 1
ATOM 907 C C . ALA A 1 122 ? -16.515 4.306 10.607 1.00 98.88 122 ALA A C 1
ATOM 909 O O . ALA A 1 122 ? -17.071 3.779 11.572 1.00 98.88 122 ALA A O 1
ATOM 910 N N . LEU A 1 123 ? -15.325 4.906 10.717 1.00 98.88 123 LEU A N 1
ATOM 911 C CA . LEU A 1 123 ? -14.610 5.048 11.993 1.00 98.88 123 LEU A CA 1
ATOM 912 C C . LEU A 1 123 ? -15.442 5.844 13.009 1.00 98.88 123 LEU A C 1
ATOM 914 O O . LEU A 1 123 ? -15.620 5.409 14.149 1.00 98.88 123 LEU A O 1
ATOM 918 N N . ASP A 1 124 ? -16.023 6.964 12.577 1.00 98.81 124 ASP A N 1
ATOM 919 C CA . ASP A 1 124 ? -16.875 7.805 13.416 1.00 98.81 124 ASP A CA 1
ATOM 920 C C . ASP A 1 124 ? -18.131 7.074 13.887 1.00 98.81 124 ASP A C 1
ATOM 922 O O . ASP A 1 124 ? -18.522 7.207 15.046 1.00 98.81 124 ASP A O 1
ATOM 926 N N . LYS A 1 125 ? -18.735 6.235 13.041 1.00 98.75 125 LYS A N 1
ATOM 927 C CA . LYS A 1 125 ? -19.884 5.413 13.431 1.00 98.75 125 LYS A CA 1
ATOM 928 C C . LYS A 1 125 ? -19.545 4.434 14.558 1.00 98.75 125 LYS A C 1
ATOM 930 O O . LYS A 1 125 ? -20.359 4.263 15.460 1.00 98.75 125 LYS A O 1
ATOM 935 N N . VAL A 1 126 ? -18.358 3.820 14.545 1.00 98.69 126 VAL A N 1
ATOM 936 C CA . VAL A 1 126 ? -17.909 2.948 15.651 1.00 98.69 126 VAL A CA 1
ATOM 937 C C . VAL A 1 126 ? -17.662 3.758 16.920 1.00 98.69 126 VAL A C 1
ATOM 939 O O . VAL A 1 126 ? -18.068 3.347 18.008 1.00 98.69 126 VAL A O 1
ATOM 942 N N . ARG A 1 127 ? -17.010 4.917 16.786 1.00 98.56 127 ARG A N 1
ATOM 943 C CA . ARG A 1 127 ? -16.712 5.821 17.903 1.00 98.56 127 ARG A CA 1
ATOM 944 C C . ARG A 1 127 ? -17.981 6.329 18.590 1.00 98.56 127 ARG A C 1
ATOM 946 O O . ARG A 1 127 ? -18.012 6.405 19.813 1.00 98.56 127 ARG A O 1
ATOM 953 N N . MET A 1 128 ? -19.008 6.676 17.814 1.00 98.31 128 MET A N 1
ATOM 954 C CA . MET A 1 128 ? -20.273 7.234 18.309 1.00 98.31 128 MET A CA 1
ATOM 955 C C . MET A 1 128 ? -21.283 6.173 18.767 1.00 98.31 128 MET A C 1
ATOM 957 O O . MET A 1 128 ? -22.334 6.535 19.294 1.00 98.31 128 MET A O 1
ATOM 961 N N . ASP A 1 129 ? -21.001 4.880 18.584 1.00 98.12 129 ASP A N 1
ATOM 962 C CA . ASP A 1 129 ? -21.899 3.820 19.034 1.00 98.12 129 ASP A CA 1
ATOM 963 C C . ASP A 1 129 ? -21.929 3.713 20.566 1.00 98.12 129 ASP A C 1
ATOM 965 O O . ASP A 1 129 ? -20.997 3.212 21.206 1.00 98.12 129 ASP A O 1
ATOM 969 N N . THR A 1 130 ? -23.051 4.146 21.140 1.00 96.62 130 THR A N 1
ATOM 970 C CA . THR A 1 130 ? -23.340 4.094 22.578 1.00 96.62 130 THR A CA 1
ATOM 971 C C . THR A 1 130 ? -23.896 2.747 23.029 1.00 96.62 130 THR A C 1
ATOM 973 O O . THR A 1 130 ? -23.945 2.488 24.229 1.00 96.62 130 THR A O 1
ATOM 976 N N . THR A 1 131 ? -24.297 1.874 22.098 1.00 96.38 131 THR A N 1
ATOM 977 C CA . THR A 1 131 ? -24.834 0.545 22.433 1.00 96.38 131 THR A CA 1
ATOM 978 C C . THR A 1 131 ? -23.734 -0.447 22.808 1.00 96.38 131 THR A C 1
ATOM 980 O O . THR A 1 131 ? -24.000 -1.438 23.482 1.00 96.38 131 THR A O 1
ATOM 983 N N . GLY A 1 132 ? -22.496 -0.189 22.370 1.00 92.25 132 GLY A N 1
ATOM 984 C CA . GLY A 1 132 ? -21.365 -1.101 22.536 1.00 92.25 132 GLY A CA 1
ATOM 985 C C . GLY A 1 132 ? -21.355 -2.265 21.541 1.00 92.25 132 GLY A C 1
ATOM 986 O O . GLY A 1 132 ? -20.481 -3.125 21.634 1.00 92.25 132 GLY A O 1
ATOM 987 N N . THR A 1 133 ? -22.289 -2.289 20.588 1.00 97.00 133 THR A N 1
ATOM 988 C CA . THR A 1 133 ? -22.411 -3.340 19.569 1.00 97.00 133 THR A CA 1
ATOM 989 C C . THR A 1 133 ? -21.274 -3.271 18.553 1.00 97.00 133 THR A C 1
ATOM 991 O O . THR A 1 133 ? -20.742 -4.303 18.141 1.00 97.00 133 THR A O 1
ATOM 994 N N . LEU A 1 134 ? -20.883 -2.064 18.135 1.00 98.56 134 LEU A N 1
ATOM 995 C CA . LEU A 1 134 ? -19.842 -1.871 17.134 1.00 98.56 134 LEU A CA 1
ATOM 996 C C . LEU A 1 134 ? -18.454 -1.923 17.770 1.00 98.56 134 LEU A C 1
ATOM 998 O O . LEU A 1 134 ? -18.124 -1.171 18.694 1.00 98.56 134 LEU A O 1
ATOM 1002 N N . VAL A 1 135 ? -17.622 -2.801 17.213 1.00 98.38 135 VAL A N 1
ATOM 1003 C CA . VAL A 1 135 ? -16.242 -3.041 17.659 1.00 98.38 135 VAL A CA 1
ATOM 1004 C C . VAL A 1 135 ? -15.207 -2.615 16.621 1.00 98.38 135 VAL A C 1
ATOM 1006 O O . VAL A 1 135 ? -14.021 -2.519 16.941 1.00 98.38 135 VAL A O 1
ATOM 1009 N N . GLY A 1 136 ? -15.618 -2.386 15.371 1.00 98.69 136 GLY A N 1
ATOM 1010 C CA . GLY A 1 136 ? -14.664 -2.182 14.292 1.00 98.69 136 GLY A CA 1
ATOM 1011 C C . GLY A 1 136 ? -15.240 -1.743 12.955 1.00 98.69 136 GLY A C 1
ATOM 1012 O O . GLY A 1 136 ? -16.452 -1.653 12.759 1.00 98.69 136 GLY A O 1
ATOM 1013 N N . VAL A 1 137 ? -14.319 -1.494 12.031 1.00 98.94 137 VAL A N 1
ATOM 1014 C CA . VAL A 1 137 ? -14.567 -1.224 10.618 1.00 98.94 137 VAL A CA 1
ATOM 1015 C C . VAL A 1 137 ? -13.982 -2.378 9.814 1.00 98.94 137 VAL A C 1
ATOM 1017 O O . VAL A 1 137 ? -12.798 -2.689 9.949 1.00 98.94 137 VAL A O 1
ATOM 1020 N N . TYR A 1 138 ? -14.804 -3.013 8.983 1.00 98.94 138 TYR A N 1
ATOM 1021 C CA . TYR A 1 138 ? -14.323 -3.919 7.949 1.00 98.94 138 TYR A CA 1
ATOM 1022 C C . TYR A 1 138 ? -14.195 -3.149 6.636 1.00 98.94 138 TYR A C 1
ATOM 1024 O O . TYR A 1 138 ? -15.140 -2.486 6.210 1.00 98.94 138 TYR A O 1
ATOM 1032 N N . LEU A 1 139 ? -13.029 -3.241 6.006 1.00 98.94 139 LEU A N 1
ATOM 1033 C CA . LEU A 1 139 ? -12.721 -2.649 4.712 1.00 98.94 139 LEU A CA 1
ATOM 1034 C C . LEU A 1 139 ? -12.753 -3.770 3.661 1.00 98.94 139 LEU A C 1
ATOM 1036 O O . LEU A 1 139 ? -11.855 -4.615 3.651 1.00 98.94 139 LEU A O 1
ATOM 1040 N N . PRO A 1 140 ? -13.781 -3.834 2.799 1.00 98.81 140 PRO A N 1
ATOM 1041 C CA . PRO A 1 140 ? -13.814 -4.787 1.698 1.00 98.81 140 PRO A CA 1
ATOM 1042 C C . PRO A 1 140 ? -12.612 -4.672 0.748 1.00 98.81 140 PRO A C 1
ATOM 1044 O O . PRO A 1 140 ? -11.794 -3.752 0.824 1.00 98.81 140 PRO A O 1
ATOM 1047 N N . ALA A 1 141 ? -12.512 -5.622 -0.180 1.00 98.81 141 ALA A N 1
ATOM 1048 C CA . ALA A 1 141 ? -11.568 -5.511 -1.283 1.00 98.81 141 ALA A CA 1
ATOM 1049 C C . ALA A 1 141 ? -11.885 -4.262 -2.126 1.00 98.81 141 ALA A C 1
ATOM 1051 O O . ALA A 1 141 ? -13.041 -4.037 -2.490 1.00 98.81 141 ALA A O 1
ATOM 1052 N N . GLY A 1 142 ? -10.865 -3.469 -2.437 1.00 98.62 142 GLY A N 1
ATOM 1053 C CA . GLY A 1 142 ? -10.973 -2.263 -3.240 1.00 98.62 142 GLY A CA 1
ATOM 1054 C C . GLY A 1 142 ? -9.751 -1.356 -3.129 1.00 98.62 142 GLY A C 1
ATOM 1055 O O . GLY A 1 142 ? -8.889 -1.529 -2.263 1.00 98.62 142 GLY A O 1
ATOM 1056 N N . GLU A 1 143 ? -9.725 -0.369 -4.021 1.00 98.62 143 GLU A N 1
ATOM 1057 C CA . GLU A 1 143 ? -8.736 0.705 -4.065 1.00 98.62 143 GLU A CA 1
ATOM 1058 C C . GLU A 1 143 ? -9.327 1.945 -3.387 1.00 98.62 143 GLU A C 1
ATOM 1060 O O . GLU A 1 143 ? -10.271 2.554 -3.890 1.00 98.62 143 GLU A O 1
ATOM 1065 N N . TYR A 1 144 ? -8.780 2.307 -2.234 1.00 98.81 144 TYR A N 1
ATOM 1066 C CA . TYR A 1 144 ? -9.246 3.395 -1.391 1.0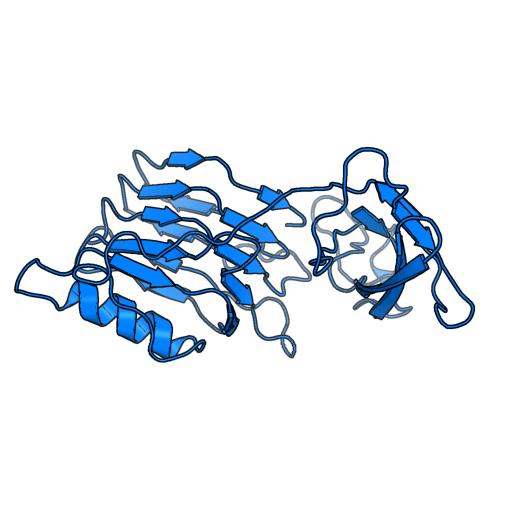0 98.81 144 TYR A CA 1
ATOM 1067 C C . TYR A 1 144 ? -8.421 4.653 -1.637 1.00 98.81 144 TYR A C 1
ATOM 1069 O O . TYR A 1 144 ? -7.200 4.646 -1.471 1.00 98.81 144 TYR A O 1
ATOM 1077 N N . SER A 1 145 ? -9.077 5.753 -1.997 1.00 97.94 145 SER A N 1
ATOM 1078 C CA . SER A 1 145 ? -8.403 7.033 -2.211 1.00 97.94 145 SER A CA 1
ATOM 1079 C C . SER A 1 145 ? -8.246 7.797 -0.899 1.00 97.94 145 SER A C 1
ATOM 1081 O O . SER A 1 145 ? -9.197 7.978 -0.134 1.00 97.94 145 SER A O 1
ATOM 1083 N N . THR A 1 146 ? -7.030 8.269 -0.631 1.00 96.38 146 THR A N 1
ATOM 1084 C CA . THR A 1 146 ? -6.698 9.013 0.591 1.00 96.38 146 THR A CA 1
ATOM 1085 C C . THR A 1 146 ? -5.919 10.271 0.250 1.00 96.38 146 THR A C 1
ATOM 1087 O O . THR A 1 146 ? -5.109 10.264 -0.668 1.00 96.38 146 THR A O 1
ATOM 1090 N N . ALA A 1 147 ? -6.179 11.362 0.970 1.00 94.62 147 ALA A N 1
ATOM 1091 C CA . ALA A 1 147 ? -5.478 12.637 0.782 1.00 94.62 147 ALA A CA 1
ATOM 1092 C C . ALA A 1 147 ? -5.036 13.281 2.110 1.00 94.62 147 ALA A C 1
ATOM 1094 O O . ALA A 1 147 ? -4.490 14.379 2.117 1.00 94.62 147 ALA A O 1
ATOM 1095 N N . SER A 1 148 ? -5.288 12.609 3.235 1.00 97.94 148 SER A N 1
ATOM 1096 C CA . SER A 1 148 ? -4.960 13.059 4.587 1.00 97.94 148 SER A CA 1
ATOM 1097 C C . SER A 1 148 ? -4.967 11.874 5.563 1.00 97.94 148 SER A C 1
ATOM 1099 O O . SER A 1 148 ? -5.317 10.744 5.199 1.00 97.94 148 SER A O 1
ATOM 1101 N N . LYS A 1 149 ? -4.588 12.128 6.820 1.00 98.62 149 LYS A N 1
ATOM 1102 C CA . LYS A 1 149 ? -4.680 11.163 7.924 1.00 98.62 149 LYS A CA 1
ATOM 1103 C C . LYS A 1 149 ? -6.129 10.920 8.351 1.00 98.62 149 LYS A C 1
ATOM 1105 O O . LYS A 1 149 ? -6.833 11.870 8.696 1.00 98.62 149 LYS A O 1
ATOM 1110 N N . PHE A 1 150 ? -6.517 9.655 8.461 1.00 98.88 150 PHE A N 1
ATOM 1111 C CA . PHE A 1 150 ? -7.688 9.247 9.236 1.00 98.88 150 PHE A CA 1
ATOM 1112 C C . PHE A 1 150 ? -7.478 9.546 10.720 1.00 98.88 150 PHE A C 1
ATOM 1114 O O . PHE A 1 150 ? -6.381 9.341 11.247 1.00 98.88 150 PHE A O 1
ATOM 1121 N N . GLN A 1 151 ? -8.533 9.996 11.392 1.00 98.69 151 GLN A N 1
ATOM 1122 C CA . GLN A 1 151 ? -8.510 10.300 12.821 1.00 98.69 151 GLN A CA 1
ATOM 1123 C C . GLN A 1 151 ? -9.177 9.173 13.609 1.00 98.69 151 GLN A C 1
ATOM 1125 O O . GLN A 1 151 ? -10.336 8.829 13.362 1.00 98.69 151 GLN A O 1
ATOM 1130 N N . VAL A 1 152 ? -8.450 8.621 14.579 1.00 98.75 152 VAL A N 1
ATOM 1131 C CA . VAL A 1 152 ? -8.910 7.542 15.457 1.00 98.75 152 VAL A CA 1
ATOM 1132 C C . VAL A 1 152 ? -8.836 8.007 16.909 1.00 98.75 152 VAL A C 1
ATOM 1134 O O . VAL A 1 152 ? -7.761 8.210 17.464 1.00 98.75 152 VAL A O 1
ATOM 1137 N N . TYR A 1 153 ? -9.989 8.201 17.538 1.00 98.69 153 TYR A N 1
ATOM 1138 C CA . TYR A 1 153 ? -10.078 8.769 18.881 1.00 98.69 153 TYR A CA 1
ATOM 1139 C C . TYR A 1 153 ? -11.398 8.386 19.555 1.00 98.69 153 TYR A C 1
ATOM 1141 O O . TYR A 1 153 ? -12.273 7.765 18.953 1.00 98.69 153 TYR A O 1
ATOM 1149 N N . GLY A 1 154 ? -11.546 8.743 20.828 1.00 98.06 154 GLY A N 1
ATOM 1150 C CA . GLY A 1 154 ? -12.740 8.557 21.656 1.00 98.06 154 GLY A CA 1
ATOM 1151 C C . GLY A 1 154 ? -12.967 7.126 22.149 1.00 98.06 154 GLY A C 1
ATOM 1152 O O . GLY A 1 154 ? -13.500 6.943 23.240 1.00 98.06 154 GLY A O 1
ATOM 1153 N N . LYS A 1 155 ? -12.565 6.118 21.371 1.00 97.25 155 LYS A N 1
ATOM 1154 C CA . LYS A 1 155 ? -12.730 4.697 21.693 1.00 97.25 155 LYS A CA 1
ATOM 1155 C C . LYS A 1 155 ? -11.738 3.854 20.892 1.00 97.25 155 LYS A C 1
ATOM 1157 O O . LYS A 1 155 ? -11.338 4.232 19.792 1.00 97.25 155 LYS A O 1
ATOM 11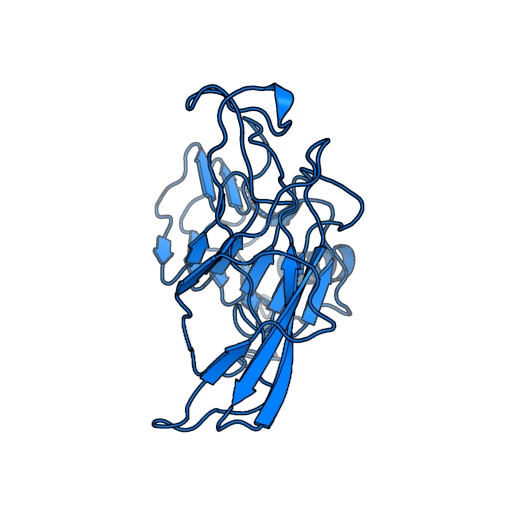62 N N . ALA A 1 156 ? -11.394 2.680 21.415 1.00 98.50 156 ALA A N 1
ATOM 1163 C CA . ALA A 1 156 ? -10.679 1.659 20.659 1.00 98.50 156 ALA A CA 1
ATOM 1164 C C . ALA A 1 156 ? -11.493 1.169 19.446 1.00 98.50 156 ALA A C 1
ATOM 1166 O O . ALA A 1 156 ? -12.707 0.966 19.542 1.00 98.50 156 ALA A O 1
ATOM 1167 N N . VAL A 1 157 ? -10.812 0.911 18.329 1.00 98.88 157 VAL A N 1
ATOM 1168 C CA . VAL A 1 157 ? -11.413 0.383 17.096 1.00 98.88 157 VAL A CA 1
ATOM 1169 C C . VAL A 1 157 ? -10.567 -0.740 16.501 1.00 98.88 157 VAL A C 1
ATOM 1171 O O . VAL A 1 157 ? -9.337 -0.715 16.538 1.00 98.88 157 VAL A O 1
ATOM 1174 N N . LYS A 1 158 ? -11.230 -1.742 15.920 1.00 98.94 158 LYS A N 1
ATOM 1175 C CA . LYS A 1 158 ? -10.587 -2.755 15.076 1.00 98.94 158 LYS A CA 1
ATOM 1176 C C . LYS A 1 158 ? -10.805 -2.410 13.607 1.00 98.94 158 LYS A C 1
ATOM 1178 O O . LYS A 1 158 ? -11.930 -2.498 13.128 1.00 98.94 158 LYS A O 1
ATOM 1183 N N . VAL A 1 159 ? -9.754 -2.021 12.896 1.00 98.94 159 VAL A N 1
ATOM 1184 C CA . VAL A 1 159 ? -9.787 -1.777 11.449 1.00 98.94 159 VAL A CA 1
ATOM 1185 C C . VAL A 1 159 ? -9.219 -3.002 10.747 1.00 98.94 159 VAL A C 1
ATOM 1187 O O . VAL A 1 159 ? -8.043 -3.321 10.911 1.00 98.94 159 VAL A O 1
ATOM 1190 N N . VAL A 1 160 ? -10.056 -3.707 9.987 1.00 98.94 160 VAL A N 1
ATOM 1191 C CA . VAL A 1 160 ? -9.692 -4.979 9.347 1.00 98.94 160 VAL A CA 1
ATOM 1192 C C . VAL A 1 160 ? -10.013 -4.912 7.863 1.00 98.94 160 VAL A C 1
ATOM 1194 O O . VAL A 1 160 ? -11.168 -4.727 7.497 1.00 98.94 160 VAL A O 1
ATOM 1197 N N . GLY A 1 161 ? -9.009 -5.076 7.008 1.00 98.94 161 GLY A N 1
ATOM 1198 C CA . GLY A 1 161 ? -9.205 -5.213 5.569 1.00 98.94 161 GLY A CA 1
ATOM 1199 C C . GLY A 1 161 ? -9.390 -6.655 5.102 1.00 98.94 161 GLY A C 1
ATOM 1200 O O . GLY A 1 161 ? -9.275 -7.615 5.869 1.00 98.94 161 GLY A O 1
ATOM 1201 N N . ALA A 1 162 ? -9.639 -6.803 3.806 1.00 98.88 162 ALA A N 1
ATOM 1202 C CA . ALA A 1 162 ? -9.753 -8.079 3.111 1.00 98.88 162 ALA A CA 1
ATOM 1203 C C . ALA A 1 162 ? -8.392 -8.721 2.772 1.00 98.88 162 ALA A C 1
ATOM 1205 O O . ALA A 1 162 ? -8.341 -9.709 2.047 1.00 98.88 162 ALA A O 1
ATOM 1206 N N . GLY A 1 163 ? -7.282 -8.196 3.285 1.00 98.81 163 GLY A N 1
ATOM 1207 C CA . GLY A 1 163 ? -5.916 -8.645 3.013 1.00 98.81 163 GLY A CA 1
ATOM 1208 C C . GLY A 1 163 ? -5.119 -7.590 2.233 1.00 98.81 163 GLY A C 1
ATOM 1209 O O . GLY A 1 163 ? -5.713 -6.854 1.444 1.00 98.81 163 GLY A O 1
ATOM 1210 N N . PRO A 1 164 ? -3.780 -7.520 2.379 1.00 98.75 164 PRO A N 1
ATOM 1211 C CA . PRO A 1 164 ? -2.960 -6.479 1.741 1.00 98.75 164 PRO A CA 1
ATOM 1212 C C . PRO A 1 164 ? -3.031 -6.437 0.214 1.00 98.75 164 PRO A C 1
ATOM 1214 O O . PRO A 1 164 ? -2.867 -5.388 -0.394 1.00 98.75 164 PRO A O 1
ATOM 1217 N N . TRP A 1 165 ? -3.305 -7.575 -0.418 1.00 98.69 165 TRP A N 1
ATOM 1218 C CA . TRP A 1 165 ? -3.507 -7.640 -1.863 1.00 98.69 165 TRP A CA 1
ATOM 1219 C C . TRP A 1 165 ? -4.882 -7.143 -2.330 1.00 98.69 165 TRP A C 1
ATOM 1221 O O . TRP A 1 165 ? -5.072 -6.948 -3.528 1.00 98.69 165 TRP A O 1
ATOM 1231 N N . TYR A 1 166 ? -5.837 -6.989 -1.412 1.00 98.81 166 TYR A N 1
ATOM 1232 C CA . TYR A 1 166 ? -7.249 -6.764 -1.713 1.00 98.81 166 TYR A CA 1
ATOM 1233 C C . TYR A 1 166 ? -7.742 -5.402 -1.231 1.00 98.81 166 TYR A C 1
ATOM 1235 O O . TYR A 1 166 ? -8.444 -4.732 -1.973 1.00 98.81 166 TYR A O 1
ATOM 1243 N N . THR A 1 167 ? -7.394 -4.986 -0.013 1.00 98.94 167 THR A N 1
ATOM 1244 C CA . THR A 1 167 ? -7.732 -3.661 0.529 1.00 98.94 167 THR A CA 1
ATOM 1245 C C . THR A 1 167 ? -6.503 -2.775 0.428 1.00 98.94 167 THR A C 1
ATOM 1247 O O . THR A 1 167 ? -5.536 -2.982 1.164 1.00 98.94 167 THR A O 1
ATOM 1250 N N . ARG A 1 168 ? -6.528 -1.804 -0.484 1.00 98.88 168 ARG A N 1
ATOM 1251 C CA . ARG A 1 168 ? -5.356 -0.996 -0.838 1.00 98.88 168 ARG A CA 1
ATOM 1252 C C . ARG A 1 168 ? -5.680 0.483 -0.714 1.00 98.88 168 ARG A C 1
ATOM 1254 O O . ARG A 1 168 ? -6.508 0.994 -1.455 1.00 98.88 168 ARG A O 1
ATOM 1261 N N . PHE A 1 169 ? -5.051 1.170 0.230 1.00 98.94 169 PHE A N 1
ATOM 1262 C CA . PHE A 1 169 ? -5.086 2.628 0.291 1.00 98.94 169 PHE A CA 1
ATOM 1263 C C . PHE A 1 169 ? -4.029 3.210 -0.640 1.00 98.94 169 PHE A C 1
ATOM 1265 O O . PHE A 1 169 ? -2.899 2.728 -0.651 1.00 98.94 169 PHE A O 1
ATOM 1272 N N . ASN A 1 170 ? -4.387 4.261 -1.373 1.00 98.69 170 ASN A N 1
ATOM 1273 C CA . ASN A 1 170 ? -3.487 4.967 -2.275 1.00 98.69 170 ASN A CA 1
ATOM 1274 C C . ASN A 1 170 ? -3.502 6.467 -1.961 1.00 98.69 170 ASN A C 1
ATOM 1276 O O . ASN A 1 170 ? -4.571 7.069 -1.776 1.00 98.69 170 ASN A O 1
ATOM 1280 N N . ALA A 1 171 ? -2.317 7.072 -1.910 1.00 98.50 171 ALA A N 1
ATOM 1281 C CA . ALA A 1 171 ? -2.163 8.523 -1.960 1.00 98.50 171 ALA A CA 1
ATOM 1282 C C . ALA A 1 171 ? -2.581 9.070 -3.347 1.00 98.50 171 ALA A C 1
ATOM 1284 O O . ALA A 1 171 ? -2.686 8.305 -4.312 1.00 98.50 171 ALA A O 1
ATOM 1285 N N . PRO A 1 172 ? -2.831 10.384 -3.499 1.00 97.62 172 PRO A N 1
ATOM 1286 C CA . PRO A 1 172 ? -3.271 10.945 -4.772 1.00 97.62 172 PRO A CA 1
ATOM 1287 C C . PRO A 1 172 ? -2.178 10.827 -5.845 1.00 97.62 172 PRO A C 1
ATOM 1289 O O . PRO A 1 172 ? -1.074 11.336 -5.669 1.00 97.62 172 PRO A O 1
ATOM 1292 N N . ALA A 1 173 ? -2.502 10.216 -6.988 1.00 94.06 173 ALA A N 1
ATOM 1293 C CA . ALA A 1 173 ? -1.542 9.984 -8.076 1.00 94.06 173 ALA A CA 1
ATOM 1294 C C . ALA A 1 173 ? -1.034 11.276 -8.751 1.00 94.06 173 ALA A C 1
ATOM 1296 O O . ALA A 1 173 ? 0.035 11.282 -9.356 1.00 94.06 173 ALA A O 1
ATOM 1297 N N . THR A 1 174 ? -1.790 12.373 -8.644 1.00 94.50 174 THR A N 1
ATOM 1298 C CA . THR A 1 174 ? -1.462 13.685 -9.232 1.00 94.50 174 THR A CA 1
ATOM 1299 C C . THR A 1 174 ? -0.694 14.602 -8.275 1.00 94.50 174 THR A C 1
ATOM 1301 O O . THR A 1 174 ? -0.595 15.801 -8.523 1.00 94.50 174 THR A O 1
ATOM 1304 N N . GLN A 1 175 ? -0.239 14.074 -7.141 1.00 96.00 175 GLN A N 1
ATOM 1305 C CA . GLN A 1 175 ? 0.548 14.783 -6.138 1.00 96.00 175 GLN A CA 1
ATOM 1306 C C . GLN A 1 175 ? 1.759 13.933 -5.763 1.00 96.00 175 GLN A C 1
ATOM 1308 O O . GLN A 1 175 ? 1.761 12.723 -5.996 1.00 96.00 175 GLN A O 1
ATOM 1313 N N . ASP A 1 176 ? 2.728 14.572 -5.116 1.00 96.44 176 ASP A N 1
ATOM 1314 C CA . ASP A 1 176 ? 3.868 13.904 -4.501 1.00 96.44 176 ASP A CA 1
ATOM 1315 C C . ASP A 1 176 ? 3.950 14.277 -3.017 1.00 96.44 176 ASP A C 1
ATOM 1317 O O . ASP A 1 176 ? 3.615 15.396 -2.620 1.00 96.44 176 ASP A O 1
ATOM 1321 N N . ASN A 1 177 ? 4.451 13.342 -2.210 1.00 97.50 177 ASN A N 1
ATOM 1322 C CA . ASN A 1 177 ? 4.765 13.522 -0.791 1.00 97.50 177 ASN A CA 1
ATOM 1323 C C . ASN A 1 177 ? 3.564 13.928 0.096 1.00 97.50 177 ASN A C 1
ATOM 1325 O O . ASN A 1 177 ? 3.695 14.743 1.014 1.00 97.50 177 ASN A O 1
ATOM 1329 N N . THR A 1 178 ? 2.383 13.363 -0.165 1.00 98.44 178 THR A N 1
ATOM 1330 C CA . THR A 1 178 ? 1.151 13.631 0.588 1.00 98.44 178 THR A CA 1
ATOM 1331 C C . THR A 1 178 ? 1.135 12.868 1.919 1.00 98.44 178 THR A C 1
ATOM 1333 O O . THR A 1 178 ? 1.241 11.643 1.947 1.00 98.44 178 THR A O 1
ATOM 1336 N N . ASP A 1 179 ? 0.923 13.572 3.036 1.00 98.50 179 ASP A N 1
ATOM 1337 C CA . ASP A 1 179 ? 0.866 12.954 4.369 1.00 98.50 179 ASP A CA 1
ATOM 1338 C C . ASP A 1 179 ? -0.470 12.229 4.622 1.00 98.50 179 ASP A C 1
ATOM 1340 O O . ASP A 1 179 ? -1.436 12.779 5.158 1.00 98.50 179 ASP A O 1
ATOM 1344 N N . VAL A 1 180 ? -0.511 10.959 4.228 1.00 98.62 180 VAL A N 1
ATOM 1345 C CA . VAL A 1 180 ? -1.652 10.042 4.375 1.00 98.62 180 VAL A CA 1
ATOM 1346 C C . VAL A 1 180 ? -1.377 8.976 5.436 1.00 98.62 180 VAL A C 1
ATOM 1348 O O . VAL A 1 180 ? -0.230 8.755 5.825 1.00 98.62 180 VAL A O 1
ATOM 1351 N N . GLY A 1 181 ? -2.415 8.333 5.968 1.00 98.69 181 GLY A N 1
ATOM 1352 C CA . GLY A 1 181 ? -2.278 7.309 7.011 1.00 98.69 181 GLY A CA 1
ATOM 1353 C C . GLY A 1 181 ? -3.306 7.447 8.130 1.00 98.69 181 GLY A C 1
ATOM 1354 O O . GLY A 1 181 ? -4.444 7.834 7.887 1.00 98.69 181 GLY A O 1
ATOM 1355 N N . PHE A 1 182 ? -2.896 7.155 9.360 1.00 98.88 182 PHE A N 1
ATOM 1356 C CA . PHE A 1 182 ? -3.711 7.170 10.567 1.00 98.88 182 PHE A CA 1
ATOM 1357 C C . PHE A 1 182 ? -3.021 7.966 11.675 1.00 98.88 182 PHE A C 1
ATOM 1359 O O . PHE A 1 182 ? -1.819 7.821 11.910 1.00 98.88 182 PHE A O 1
ATOM 1366 N N . ARG A 1 183 ? -3.816 8.756 12.397 1.00 98.62 183 ARG A N 1
ATOM 1367 C CA . ARG A 1 183 ? -3.474 9.304 13.711 1.00 98.62 183 ARG A CA 1
ATOM 1368 C C . ARG A 1 183 ? -4.403 8.713 14.754 1.00 98.62 183 ARG A C 1
ATOM 1370 O O . ARG A 1 183 ? -5.601 8.579 14.512 1.00 98.62 183 ARG A O 1
ATOM 1377 N N . ALA A 1 184 ? -3.834 8.363 15.899 1.00 98.44 184 ALA A N 1
ATOM 1378 C CA . ALA A 1 184 ? -4.568 7.825 17.029 1.00 98.44 184 ALA A CA 1
ATOM 1379 C C . ALA A 1 184 ? -4.295 8.661 18.278 1.00 98.44 184 ALA A C 1
ATOM 1381 O O . ALA A 1 184 ? -3.141 8.950 18.591 1.00 98.44 184 ALA A O 1
ATOM 1382 N N . GLU A 1 185 ? -5.354 9.035 18.989 1.00 98.38 185 GLU A N 1
ATOM 1383 C CA . GLU A 1 185 ? -5.249 9.675 20.301 1.00 98.38 185 GLU A CA 1
ATOM 1384 C C . GLU A 1 185 ? -5.144 8.636 21.426 1.00 98.38 185 GLU A C 1
ATOM 1386 O O . GLU A 1 185 ? -5.490 7.467 21.252 1.00 98.38 185 GLU A O 1
ATOM 1391 N N . ALA A 1 186 ? -4.758 9.074 22.630 1.00 98.38 186 ALA A N 1
ATOM 1392 C CA . ALA A 1 186 ? -4.713 8.231 23.831 1.00 98.38 186 ALA A CA 1
ATOM 1393 C C . ALA A 1 186 ? -6.039 7.488 24.098 1.00 98.38 186 ALA A C 1
ATOM 1395 O O . ALA A 1 186 ? -6.054 6.346 24.555 1.00 98.38 186 ALA A O 1
ATOM 1396 N N . SER A 1 187 ? -7.163 8.126 23.764 1.00 98.50 187 SER A N 1
ATOM 1397 C CA . SER A 1 187 ? -8.516 7.572 23.880 1.00 98.50 187 SER A CA 1
ATOM 1398 C C . SER A 1 187 ? -8.775 6.361 22.964 1.00 98.50 187 SER A C 1
ATOM 1400 O O . SER A 1 187 ? -9.717 5.606 23.198 1.00 98.50 187 SER A O 1
ATOM 1402 N N . ALA A 1 188 ? -7.924 6.133 21.959 1.00 98.38 188 ALA A N 1
ATOM 1403 C CA . ALA A 1 188 ? -7.963 4.982 21.060 1.00 98.38 188 ALA A CA 1
ATOM 1404 C C . ALA A 1 188 ? -7.054 3.814 21.498 1.00 98.38 188 ALA A C 1
ATOM 1406 O O . ALA A 1 188 ? -6.865 2.868 20.726 1.00 98.38 188 ALA A O 1
ATOM 1407 N N . LYS A 1 189 ? -6.493 3.853 22.715 1.00 98.62 189 LYS A N 1
ATOM 1408 C CA . LYS A 1 189 ? -5.718 2.756 23.323 1.00 98.62 189 LYS A CA 1
ATOM 1409 C C . LYS A 1 189 ? -6.406 1.401 23.132 1.00 98.62 189 LYS A C 1
ATOM 1411 O O . LYS A 1 189 ? -7.590 1.269 23.431 1.00 98.62 189 LYS A O 1
ATOM 1416 N N . GLY A 1 190 ? -5.668 0.387 22.680 1.00 98.56 190 GLY A N 1
ATOM 1417 C CA . GLY A 1 190 ? -6.231 -0.942 22.395 1.00 98.56 190 GLY A CA 1
ATOM 1418 C C . GLY A 1 190 ? -6.751 -1.134 20.964 1.00 98.56 190 GLY A C 1
ATOM 1419 O O . GLY A 1 190 ? -7.294 -2.197 20.654 1.00 98.56 190 GLY A O 1
ATOM 1420 N N . SER A 1 191 ? -6.635 -0.126 20.091 1.00 98.88 191 SER A N 1
ATOM 1421 C CA . SER A 1 191 ? -7.018 -0.258 18.679 1.00 98.88 191 SER A CA 1
ATOM 1422 C C . SER A 1 191 ? -6.112 -1.227 17.917 1.00 98.88 191 SER A C 1
ATOM 1424 O O . SER A 1 191 ? -4.961 -1.471 18.280 1.00 98.88 191 SER A O 1
ATOM 1426 N N . SER A 1 192 ? -6.628 -1.767 16.815 1.00 98.94 192 SER A N 1
ATOM 1427 C CA . SER A 1 192 ? -5.850 -2.620 15.916 1.00 98.94 192 SER A CA 1
ATOM 1428 C C . SER A 1 192 ? -6.108 -2.291 14.455 1.00 98.94 192 SER A C 1
ATOM 1430 O O . SER A 1 192 ? -7.216 -1.903 14.085 1.00 98.94 192 SER A O 1
ATOM 1432 N N . PHE A 1 193 ? -5.077 -2.470 13.638 1.00 98.94 193 PHE A N 1
ATOM 1433 C CA . PHE A 1 193 ? -5.075 -2.207 12.207 1.00 98.94 193 PHE A CA 1
ATOM 1434 C C . PHE A 1 193 ? -4.496 -3.427 11.504 1.00 98.94 193 PHE A C 1
ATOM 1436 O O . PHE A 1 193 ? -3.338 -3.776 11.743 1.00 98.94 193 PHE A O 1
ATOM 1443 N N . ALA A 1 194 ? -5.299 -4.098 10.680 1.00 98.94 194 ALA A N 1
ATOM 1444 C CA . ALA A 1 194 ? -4.866 -5.340 10.067 1.00 98.94 194 ALA A CA 1
ATOM 1445 C C . ALA A 1 194 ? -5.376 -5.583 8.651 1.00 98.94 194 ALA A C 1
ATOM 1447 O O . ALA A 1 194 ? -6.475 -5.164 8.292 1.00 98.94 194 ALA A O 1
ATOM 1448 N N . ASN A 1 195 ? -4.613 -6.375 7.893 1.00 98.94 195 ASN A N 1
ATOM 1449 C CA . ASN A 1 195 ? -5.016 -6.951 6.607 1.00 98.94 195 ASN A CA 1
ATOM 1450 C C . ASN A 1 195 ? -5.311 -5.914 5.508 1.00 98.94 195 ASN A C 1
ATOM 1452 O O . ASN A 1 195 ? -6.294 -6.047 4.782 1.00 98.94 195 ASN A O 1
ATOM 1456 N N . PHE A 1 196 ? -4.472 -4.895 5.348 1.00 98.94 196 PHE A N 1
ATOM 1457 C CA . PHE A 1 196 ? -4.576 -3.948 4.234 1.00 98.94 196 PHE A CA 1
ATOM 1458 C C . PHE A 1 196 ? -3.200 -3.423 3.822 1.00 98.94 196 PHE A C 1
ATOM 1460 O O . PHE A 1 196 ? -2.214 -3.599 4.538 1.00 98.94 196 PHE A O 1
ATOM 1467 N N . ALA A 1 197 ? -3.134 -2.794 2.655 1.00 98.94 197 ALA A N 1
ATOM 1468 C CA . ALA A 1 197 ? -1.939 -2.131 2.164 1.00 98.94 197 ALA A CA 1
ATOM 1469 C C . ALA A 1 197 ? -2.099 -0.608 2.129 1.00 98.94 197 ALA A C 1
ATOM 1471 O O . ALA A 1 197 ? -3.216 -0.096 2.040 1.00 98.94 197 ALA A O 1
ATOM 1472 N N . TYR A 1 198 ? -0.974 0.100 2.187 1.00 98.69 198 TYR A N 1
ATOM 1473 C CA . TYR A 1 198 ? -0.894 1.552 2.069 1.00 98.69 198 TYR A CA 1
ATOM 1474 C C . TYR A 1 198 ? 0.224 1.927 1.091 1.00 98.69 198 TYR A C 1
ATOM 1476 O O . TYR A 1 198 ? 1.404 1.775 1.403 1.00 98.69 198 TYR A O 1
ATOM 1484 N N . PHE A 1 199 ? -0.157 2.412 -0.085 1.00 98.69 199 PHE A N 1
ATOM 1485 C CA . PHE A 1 199 ? 0.752 2.871 -1.130 1.00 98.69 199 PHE A CA 1
ATOM 1486 C C . PHE A 1 199 ? 0.784 4.398 -1.128 1.00 98.69 199 PHE A C 1
ATOM 1488 O O . PHE A 1 199 ? -0.228 5.064 -1.371 1.00 98.69 199 PHE A O 1
ATOM 1495 N N . GLY A 1 200 ? 1.939 4.952 -0.775 1.00 98.56 200 GLY A N 1
ATOM 1496 C CA . GLY A 1 200 ? 2.154 6.388 -0.749 1.00 98.56 200 GLY A CA 1
ATOM 1497 C C . GLY A 1 200 ? 2.528 6.968 -2.107 1.00 98.56 200 GLY A C 1
ATOM 1498 O O . GLY A 1 200 ? 2.497 6.309 -3.142 1.00 98.56 200 GLY A O 1
ATOM 1499 N N . ASN A 1 201 ? 2.878 8.248 -2.092 1.00 98.19 201 ASN A N 1
ATOM 1500 C CA . ASN A 1 201 ? 3.403 8.968 -3.246 1.00 98.19 201 ASN A CA 1
ATOM 1501 C C . ASN A 1 201 ? 4.670 9.764 -2.887 1.00 98.19 201 ASN A C 1
ATOM 1503 O O . ASN A 1 201 ? 4.943 10.793 -3.506 1.00 98.19 201 ASN A O 1
ATOM 1507 N N . TYR A 1 202 ? 5.419 9.337 -1.864 1.00 97.94 202 TYR A N 1
ATOM 1508 C CA . TYR A 1 202 ? 6.677 9.991 -1.516 1.00 97.94 202 TYR A CA 1
ATOM 1509 C C . TYR A 1 202 ? 7.755 9.645 -2.543 1.00 97.94 202 TYR A C 1
ATOM 1511 O O . TYR A 1 202 ? 8.046 8.479 -2.785 1.00 97.94 202 TYR A O 1
ATOM 1519 N N . THR A 1 203 ? 8.359 10.676 -3.126 1.00 95.88 203 THR A N 1
ATOM 1520 C CA . THR A 1 203 ? 9.493 10.579 -4.066 1.00 95.88 203 THR A CA 1
ATOM 1521 C C . THR A 1 203 ? 10.779 11.136 -3.453 1.00 95.88 203 THR A C 1
ATOM 1523 O O . THR A 1 203 ? 11.816 11.230 -4.106 1.00 95.88 203 THR A O 1
ATOM 1526 N N . SER A 1 204 ? 10.699 11.603 -2.208 1.00 92.75 204 SER A N 1
ATOM 1527 C CA . SER A 1 204 ? 11.808 12.177 -1.460 1.00 92.75 204 SER A CA 1
ATOM 1528 C C . SER A 1 204 ? 11.556 12.028 0.034 1.00 92.75 204 SER A C 1
ATOM 1530 O O . SER A 1 204 ? 10.410 11.998 0.490 1.00 92.75 204 SER A O 1
ATOM 1532 N N . ARG A 1 205 ? 12.635 11.972 0.810 1.00 94.31 205 ARG A N 1
ATOM 1533 C CA . ARG A 1 205 ? 12.541 11.983 2.266 1.00 94.31 205 ARG A CA 1
ATOM 1534 C C . ARG A 1 205 ? 12.133 13.373 2.754 1.00 94.31 205 ARG A C 1
ATOM 1536 O O . ARG A 1 205 ? 12.777 14.362 2.416 1.00 94.31 205 ARG A O 1
ATOM 1543 N N . ILE A 1 206 ? 11.124 13.423 3.622 1.00 94.75 206 ILE A N 1
ATOM 1544 C CA . ILE A 1 206 ? 10.743 14.627 4.366 1.00 94.75 206 ILE A CA 1
ATOM 1545 C C . ILE A 1 206 ? 10.752 14.294 5.858 1.00 94.75 206 ILE A C 1
ATOM 1547 O O . ILE A 1 206 ? 10.029 13.409 6.314 1.00 94.75 206 ILE A O 1
ATOM 1551 N N . ASP A 1 207 ? 11.561 15.012 6.635 1.00 95.56 207 ASP A N 1
ATOM 1552 C CA . ASP A 1 207 ? 11.645 14.808 8.079 1.00 95.56 207 ASP A CA 1
ATOM 1553 C C . ASP A 1 207 ? 10.476 15.513 8.788 1.00 95.56 207 ASP A C 1
ATOM 1555 O O . ASP A 1 207 ? 10.476 16.723 8.997 1.00 95.56 207 ASP A O 1
ATOM 1559 N N . GLY A 1 208 ? 9.448 14.741 9.143 1.00 96.00 208 GLY A N 1
ATOM 1560 C CA . GLY A 1 208 ? 8.272 15.239 9.865 1.00 96.00 208 GLY A CA 1
ATOM 1561 C C . GLY A 1 208 ? 7.008 14.466 9.487 1.00 96.00 208 GLY A C 1
ATOM 1562 O O . GLY A 1 208 ? 6.617 13.579 10.243 1.00 96.00 208 GLY A O 1
ATOM 1563 N N . PRO A 1 209 ? 6.386 14.745 8.333 1.00 97.50 209 PRO A N 1
ATOM 1564 C CA . PRO A 1 209 ? 5.259 13.974 7.803 1.00 97.50 209 PRO A CA 1
ATOM 1565 C C . PRO A 1 209 ? 5.683 12.603 7.232 1.00 97.50 209 PRO A C 1
ATOM 1567 O O . PRO A 1 209 ? 6.861 12.247 7.237 1.00 97.50 209 PRO A O 1
ATOM 1570 N N . GLY A 1 210 ? 4.716 11.824 6.736 1.00 97.88 210 GLY A N 1
ATOM 1571 C CA . GLY A 1 210 ? 4.968 10.663 5.872 1.00 97.88 210 GLY A CA 1
ATOM 1572 C C . GLY A 1 210 ? 5.007 9.305 6.562 1.00 97.88 210 GLY A C 1
ATOM 1573 O O . GLY A 1 210 ? 5.462 8.331 5.969 1.00 97.88 210 GLY A O 1
ATOM 1574 N N . LYS A 1 211 ? 4.524 9.209 7.804 1.00 98.69 211 LYS A N 1
ATOM 1575 C CA . LYS A 1 211 ? 4.443 7.935 8.536 1.00 98.69 211 LYS A CA 1
ATOM 1576 C C . LYS A 1 211 ? 3.038 7.374 8.482 1.00 98.69 211 LYS A C 1
ATOM 1578 O O . LYS A 1 211 ? 2.145 8.036 8.993 1.00 98.69 211 LYS A O 1
ATOM 1583 N N . VAL A 1 212 ? 2.807 6.189 7.910 1.00 98.69 212 VAL A N 1
ATOM 1584 C CA . VAL A 1 212 ? 1.440 5.619 7.820 1.00 98.69 212 VAL A CA 1
ATOM 1585 C C . VAL A 1 212 ? 0.750 5.623 9.188 1.00 98.69 212 VAL A C 1
ATOM 1587 O O . VAL A 1 212 ? -0.393 6.049 9.287 1.00 98.69 212 VAL A O 1
ATOM 1590 N N . PHE A 1 213 ? 1.459 5.236 10.243 1.00 98.75 213 PHE A N 1
ATOM 1591 C CA . PHE A 1 213 ? 1.016 5.313 11.630 1.00 98.75 213 PHE A CA 1
ATOM 1592 C C . PHE A 1 213 ? 1.871 6.340 12.386 1.00 98.75 213 PHE A C 1
ATOM 1594 O O . PHE A 1 213 ? 3.002 6.057 12.788 1.00 98.75 213 PHE A O 1
ATOM 1601 N N . ASP A 1 214 ? 1.326 7.548 12.534 1.00 96.81 214 ASP A N 1
ATOM 1602 C CA . ASP A 1 214 ? 1.947 8.694 13.212 1.00 96.81 214 ASP A CA 1
ATOM 1603 C C . ASP A 1 214 ? 1.326 8.840 14.605 1.00 96.81 214 ASP A C 1
ATOM 1605 O O . ASP A 1 214 ? 0.268 9.457 14.766 1.00 96.81 214 ASP A O 1
ATOM 1609 N N . PHE A 1 215 ? 1.918 8.167 15.595 1.00 98.25 215 PHE A N 1
ATOM 1610 C CA . PHE A 1 215 ? 1.296 7.955 16.902 1.00 98.25 215 PHE A CA 1
ATOM 1611 C C . PHE A 1 215 ? 2.084 8.612 18.026 1.00 98.25 215 PHE A C 1
ATOM 1613 O O . PHE A 1 215 ? 3.305 8.503 18.123 1.00 98.25 215 PHE A O 1
ATOM 1620 N N . SER A 1 216 ? 1.353 9.284 18.912 1.00 98.06 216 SER A N 1
ATOM 1621 C CA . SER A 1 216 ? 1.914 9.951 20.081 1.00 98.06 216 SER A CA 1
ATOM 1622 C C . SER A 1 216 ? 1.016 9.755 21.296 1.00 98.06 216 SER A C 1
ATOM 1624 O O . SER A 1 216 ? -0.200 9.892 21.177 1.00 98.06 216 SER A O 1
ATOM 1626 N N . ASN A 1 217 ? 1.600 9.484 22.468 1.00 98.38 217 ASN A N 1
ATOM 1627 C CA . ASN A 1 217 ? 0.872 9.330 23.740 1.00 98.38 217 ASN A CA 1
ATOM 1628 C C . ASN A 1 217 ? -0.237 8.258 23.700 1.00 98.38 217 ASN A C 1
ATOM 1630 O O . ASN A 1 217 ? -1.310 8.442 24.274 1.00 98.38 217 ASN A O 1
ATOM 1634 N N . VAL A 1 218 ? -0.000 7.145 23.003 1.00 98.44 218 VAL A N 1
ATOM 1635 C CA . VAL A 1 218 ? -0.963 6.043 22.853 1.00 98.44 218 VAL A CA 1
ATOM 1636 C C . VAL A 1 218 ? -0.294 4.707 23.151 1.00 98.44 218 VAL A C 1
ATOM 1638 O O . VAL A 1 218 ? 0.910 4.546 22.952 1.00 98.44 218 VAL A O 1
ATOM 1641 N N . SER A 1 219 ? -1.073 3.741 23.629 1.00 98.75 219 SER A N 1
ATOM 1642 C CA . SER A 1 219 ? -0.573 2.421 23.998 1.00 98.75 219 SER A CA 1
ATOM 1643 C C . SER A 1 219 ? -1.473 1.278 23.542 1.00 98.75 219 SER A C 1
ATOM 1645 O O . SER A 1 219 ? -2.603 1.484 23.088 1.00 98.75 219 SER A O 1
ATOM 1647 N N . ASP A 1 220 ? -0.947 0.059 23.660 1.00 98.75 220 ASP A N 1
ATOM 1648 C CA . ASP A 1 220 ? -1.644 -1.202 23.387 1.00 98.75 220 ASP A CA 1
ATOM 1649 C C . ASP A 1 220 ? -2.209 -1.293 21.954 1.00 98.75 220 ASP A C 1
ATOM 1651 O O . ASP A 1 220 ? -3.298 -1.821 21.736 1.00 98.75 220 ASP A O 1
ATOM 1655 N N . ILE A 1 221 ? -1.490 -0.755 20.962 1.00 98.81 221 ILE A N 1
ATOM 1656 C CA . ILE A 1 221 ? -1.895 -0.826 19.550 1.00 98.81 221 ILE A CA 1
ATOM 1657 C C . ILE A 1 221 ? -1.285 -2.051 18.869 1.00 98.81 221 ILE A C 1
ATOM 1659 O O . ILE A 1 221 ? -0.099 -2.348 19.031 1.00 98.81 221 ILE A O 1
ATOM 1663 N N . VAL A 1 222 ? -2.082 -2.721 18.034 1.00 98.94 222 VAL A N 1
ATOM 1664 C CA . VAL A 1 222 ? -1.617 -3.815 17.170 1.00 98.94 222 VAL A CA 1
ATOM 1665 C C . VAL A 1 222 ? -1.695 -3.409 15.698 1.00 98.94 222 VAL A C 1
ATOM 1667 O O . VAL A 1 222 ? -2.764 -3.068 15.200 1.00 98.94 222 VAL A O 1
ATOM 1670 N N . ILE A 1 223 ? -0.572 -3.503 14.993 1.00 98.94 223 ILE A N 1
ATOM 1671 C CA . ILE A 1 223 ? -0.454 -3.354 13.539 1.00 98.94 223 ILE A CA 1
ATOM 1672 C C . ILE A 1 223 ? -0.046 -4.726 12.985 1.00 98.94 223 ILE A C 1
ATOM 1674 O O . ILE A 1 223 ? 1.034 -5.234 13.293 1.00 98.94 223 ILE A O 1
ATOM 1678 N N . ASP A 1 224 ? -0.919 -5.368 12.215 1.00 98.94 224 ASP A N 1
ATOM 1679 C CA . ASP A 1 224 ? -0.745 -6.770 11.813 1.00 98.94 224 ASP A CA 1
ATOM 1680 C C . ASP A 1 224 ? -1.013 -6.972 10.323 1.00 98.94 224 ASP A C 1
ATOM 1682 O O . ASP A 1 224 ? -2.057 -6.5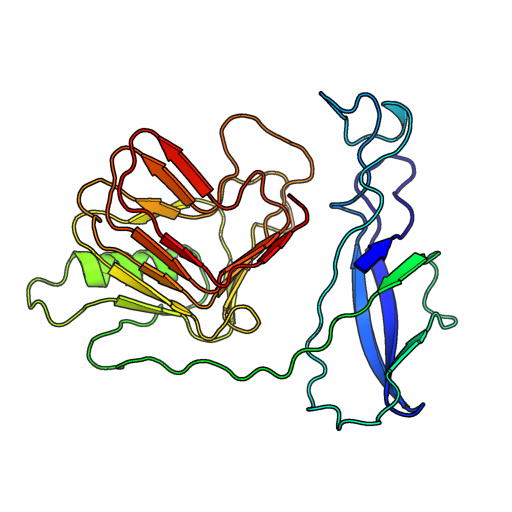78 9.814 1.00 98.94 224 ASP A O 1
ATOM 1686 N N . ASN A 1 225 ? -0.097 -7.631 9.618 1.00 98.88 225 ASN A N 1
ATOM 1687 C CA . ASN A 1 225 ? -0.266 -7.947 8.201 1.00 98.88 225 ASN A CA 1
ATOM 1688 C C . ASN A 1 225 ? -0.581 -6.695 7.364 1.00 98.88 225 ASN A C 1
ATOM 1690 O O . ASN A 1 225 ? -1.560 -6.662 6.616 1.00 98.88 225 ASN A O 1
ATOM 1694 N N . ILE A 1 226 ? 0.232 -5.648 7.542 1.00 98.88 226 ILE A N 1
ATOM 1695 C CA . ILE A 1 226 ? 0.209 -4.441 6.716 1.00 98.88 226 ILE A CA 1
ATOM 1696 C C . ILE A 1 226 ? 1.297 -4.528 5.657 1.00 98.88 226 ILE A C 1
ATOM 1698 O O . ILE A 1 226 ? 2.414 -4.956 5.936 1.00 98.88 226 ILE A O 1
ATOM 1702 N N . TRP A 1 227 ? 0.991 -4.092 4.444 1.00 98.94 227 TRP A N 1
ATOM 1703 C CA . TRP A 1 227 ? 1.996 -3.863 3.411 1.00 98.94 227 TRP A CA 1
ATOM 1704 C C . TRP A 1 227 ? 2.059 -2.376 3.090 1.00 98.94 227 TRP A C 1
ATOM 1706 O O . TRP A 1 227 ? 1.053 -1.805 2.688 1.00 98.94 227 TRP A O 1
ATOM 1716 N N . ASN A 1 228 ? 3.209 -1.735 3.273 1.00 98.56 228 ASN A N 1
ATOM 1717 C CA . ASN A 1 228 ? 3.371 -0.333 2.921 1.00 98.56 228 ASN A CA 1
ATOM 1718 C C . ASN A 1 228 ? 4.588 -0.088 2.028 1.00 98.56 228 ASN A C 1
ATOM 1720 O O . ASN A 1 228 ? 5.650 -0.679 2.241 1.00 98.56 228 ASN A O 1
ATOM 1724 N N . GLU A 1 229 ? 4.408 0.819 1.071 1.00 98.75 229 GLU A N 1
ATOM 1725 C CA . GLU A 1 229 ? 5.441 1.285 0.143 1.00 98.75 229 GLU A CA 1
ATOM 1726 C C . GLU A 1 229 ? 5.319 2.790 -0.103 1.00 98.75 229 GLU A C 1
ATOM 1728 O O . GLU A 1 229 ? 4.235 3.361 0.051 1.00 98.75 229 GLU A O 1
ATOM 1733 N N . HIS A 1 230 ? 6.437 3.419 -0.472 1.00 98.31 230 HIS A N 1
ATOM 1734 C CA . HIS A 1 230 ? 6.524 4.813 -0.932 1.00 98.31 230 HIS A CA 1
ATOM 1735 C C . HIS A 1 230 ? 5.991 5.832 0.083 1.00 98.31 230 HIS A C 1
ATOM 1737 O O . HIS A 1 230 ? 5.290 6.791 -0.246 1.00 98.31 230 HIS A O 1
ATOM 1743 N N . MET A 1 231 ? 6.343 5.595 1.346 1.00 98.31 231 MET A N 1
ATOM 1744 C CA . MET A 1 231 ? 6.082 6.434 2.514 1.00 98.31 231 MET A CA 1
ATOM 1745 C C . MET A 1 231 ? 7.408 6.657 3.234 1.00 98.31 231 MET A C 1
ATOM 1747 O O . MET A 1 231 ? 8.248 5.771 3.207 1.00 98.31 231 MET A O 1
ATOM 1751 N N . VAL A 1 232 ? 7.563 7.750 3.982 1.00 98.12 232 VAL A N 1
ATOM 1752 C CA . VAL A 1 232 ? 8.789 7.968 4.776 1.00 98.12 232 VAL A CA 1
ATOM 1753 C C . VAL A 1 232 ? 8.983 6.854 5.814 1.00 98.12 232 VAL A C 1
ATOM 1755 O O . VAL A 1 232 ? 10.099 6.386 6.032 1.00 98.12 232 VAL A O 1
ATOM 1758 N N . CYS A 1 233 ? 7.905 6.421 6.481 1.00 98.12 233 CYS A N 1
ATOM 1759 C CA . CYS A 1 233 ? 7.931 5.275 7.396 1.00 98.12 233 CYS A CA 1
ATOM 1760 C C . CYS A 1 233 ? 6.588 4.526 7.410 1.00 98.12 233 CYS A C 1
ATOM 1762 O O . CYS A 1 233 ? 5.529 5.109 7.167 1.00 98.12 233 CYS A O 1
ATOM 1764 N N . LEU A 1 234 ? 6.599 3.263 7.852 1.00 98.62 234 LEU A N 1
ATOM 1765 C CA . LEU A 1 234 ? 5.370 2.617 8.332 1.00 98.62 234 LEU A CA 1
ATOM 1766 C C . LEU A 1 234 ? 4.884 3.274 9.632 1.00 98.62 234 LEU A C 1
ATOM 1768 O O . LEU A 1 234 ? 3.736 3.688 9.725 1.00 98.62 234 LEU A O 1
ATOM 1772 N N . TYR A 1 235 ? 5.747 3.334 10.645 1.00 98.56 235 TYR A N 1
ATOM 1773 C CA . TYR A 1 235 ? 5.390 3.711 12.010 1.00 98.56 235 TYR A CA 1
ATOM 1774 C C . TYR A 1 235 ? 6.447 4.633 12.608 1.00 98.56 235 TYR A C 1
ATOM 1776 O O . TYR A 1 235 ? 7.643 4.381 12.456 1.00 98.56 235 TYR A O 1
ATOM 1784 N N . TRP A 1 236 ? 6.001 5.661 13.325 1.00 98.25 236 TRP A N 1
ATOM 1785 C CA . TRP A 1 236 ? 6.850 6.458 14.204 1.00 98.25 236 TRP A CA 1
ATOM 1786 C C . TRP A 1 236 ? 6.084 6.779 15.485 1.00 98.25 236 TRP A C 1
ATOM 1788 O O . TRP A 1 236 ? 5.044 7.434 15.444 1.00 98.25 236 TRP A O 1
ATOM 1798 N N . GLY A 1 237 ? 6.601 6.292 16.613 1.00 97.69 237 GLY A N 1
ATOM 1799 C CA . GLY A 1 237 ? 6.010 6.484 17.933 1.00 97.69 237 GLY A CA 1
ATOM 1800 C C . GLY A 1 237 ? 6.731 7.558 18.734 1.00 97.69 237 GLY A C 1
ATOM 1801 O O . GLY A 1 237 ? 7.959 7.544 18.813 1.00 97.69 237 GLY A O 1
ATOM 1802 N N . ALA A 1 238 ? 5.980 8.453 19.372 1.00 98.19 238 ALA A N 1
ATOM 1803 C CA . ALA A 1 238 ? 6.496 9.366 20.389 1.00 98.19 238 ALA A CA 1
ATOM 1804 C C . ALA A 1 238 ? 5.741 9.164 21.709 1.00 98.19 238 ALA A C 1
ATOM 1806 O O . ALA A 1 238 ? 4.544 9.428 21.793 1.00 98.19 238 ALA A O 1
ATOM 1807 N N . ASN A 1 239 ? 6.439 8.699 22.750 1.00 98.31 239 ASN A N 1
ATOM 1808 C CA . ASN A 1 239 ? 5.823 8.338 24.032 1.00 98.31 239 ASN A CA 1
ATOM 1809 C C . ASN A 1 239 ? 4.684 7.308 23.859 1.00 98.31 239 ASN A C 1
ATOM 1811 O O . ASN A 1 239 ? 3.513 7.597 24.100 1.00 98.31 239 ASN A O 1
ATOM 1815 N N . THR A 1 240 ? 5.028 6.127 23.344 1.00 98.44 240 THR A N 1
ATOM 1816 C CA . THR A 1 240 ? 4.081 5.040 23.050 1.00 98.44 240 THR A CA 1
ATOM 1817 C C . THR A 1 240 ? 4.510 3.746 23.726 1.00 98.44 240 THR A C 1
ATOM 1819 O O . THR A 1 240 ? 5.686 3.394 23.635 1.00 98.44 240 THR A O 1
ATOM 1822 N N . ASP A 1 241 ? 3.562 2.993 24.285 1.00 98.38 241 ASP A N 1
ATOM 1823 C CA . ASP A 1 241 ? 3.830 1.753 25.029 1.00 98.38 241 ASP A CA 1
ATOM 1824 C C . ASP A 1 241 ? 3.081 0.545 24.444 1.00 98.38 241 ASP A C 1
ATOM 1826 O O . ASP A 1 241 ? 1.974 0.673 23.922 1.00 98.38 241 ASP A O 1
ATOM 1830 N N . ASN A 1 242 ? 3.659 -0.655 24.566 1.00 98.44 242 ASN A N 1
ATOM 1831 C CA . ASN A 1 242 ? 3.026 -1.932 24.189 1.00 98.44 242 ASN A CA 1
ATOM 1832 C C . ASN A 1 242 ? 2.518 -2.002 22.736 1.00 98.44 242 ASN A C 1
ATOM 1834 O O . ASN A 1 242 ? 1.457 -2.562 22.449 1.00 98.44 242 ASN A O 1
ATOM 1838 N N . ILE A 1 243 ? 3.280 -1.437 21.802 1.00 98.69 243 ILE A N 1
ATOM 1839 C CA . ILE A 1 243 ? 2.959 -1.477 20.375 1.00 98.69 243 ILE A CA 1
ATOM 1840 C C . ILE A 1 243 ? 3.452 -2.795 19.783 1.00 98.69 243 ILE A C 1
ATOM 1842 O O . ILE A 1 243 ? 4.628 -3.137 19.894 1.00 98.69 243 ILE A O 1
ATOM 1846 N N . THR A 1 244 ? 2.560 -3.532 19.126 1.00 98.88 244 THR A N 1
ATOM 1847 C CA . THR A 1 244 ? 2.911 -4.765 18.414 1.00 98.88 244 THR A CA 1
ATOM 1848 C C . THR A 1 244 ? 2.807 -4.540 16.916 1.00 98.88 244 THR A C 1
ATOM 1850 O O . THR A 1 244 ? 1.711 -4.312 16.411 1.00 98.88 244 THR A O 1
ATOM 1853 N N . ILE A 1 245 ? 3.925 -4.669 16.198 1.00 98.81 245 ILE A N 1
ATOM 1854 C CA . ILE A 1 245 ? 3.954 -4.703 14.731 1.00 98.81 245 ILE A CA 1
ATOM 1855 C C . ILE A 1 245 ? 4.394 -6.099 14.300 1.00 98.81 245 ILE A C 1
ATOM 1857 O O . ILE A 1 245 ? 5.478 -6.546 14.675 1.00 98.81 245 ILE A O 1
ATOM 1861 N N . LYS A 1 246 ? 3.562 -6.812 13.537 1.00 98.81 246 LYS A N 1
ATOM 1862 C CA . LYS A 1 246 ? 3.862 -8.185 13.098 1.00 98.81 246 LYS A CA 1
ATOM 1863 C C . LYS A 1 246 ? 3.332 -8.480 11.696 1.00 98.81 246 LYS A C 1
ATOM 1865 O O . LYS A 1 246 ? 2.489 -7.755 11.171 1.00 98.81 246 LYS A O 1
ATOM 1870 N N . ASN A 1 247 ? 3.880 -9.526 11.074 1.00 98.69 247 ASN A N 1
ATOM 1871 C CA . ASN A 1 247 ? 3.487 -10.047 9.754 1.00 98.69 247 ASN A CA 1
ATOM 1872 C C . ASN A 1 247 ? 3.467 -9.011 8.611 1.00 98.69 247 ASN A C 1
ATOM 1874 O O . ASN A 1 247 ? 2.802 -9.221 7.603 1.00 98.69 247 ASN A O 1
ATOM 1878 N N . SER A 1 248 ? 4.166 -7.885 8.766 1.00 98.69 248 SER A N 1
ATOM 1879 C CA . SER A 1 248 ? 4.054 -6.731 7.870 1.00 98.69 248 SER A CA 1
ATOM 1880 C C . SER A 1 248 ? 5.210 -6.653 6.867 1.00 98.69 248 SER A C 1
ATOM 1882 O O . SER A 1 248 ? 6.305 -7.157 7.118 1.00 98.69 248 SER A O 1
ATOM 1884 N N . ARG A 1 249 ? 4.963 -6.013 5.721 1.00 98.69 249 ARG A N 1
ATOM 1885 C CA . ARG A 1 249 ? 5.917 -5.769 4.631 1.00 98.69 249 ARG A CA 1
ATOM 1886 C C . ARG A 1 249 ? 6.185 -4.268 4.564 1.00 98.69 249 ARG A C 1
ATOM 1888 O O . ARG A 1 249 ? 5.289 -3.519 4.193 1.00 98.69 249 ARG A O 1
ATOM 1895 N N . ILE A 1 250 ? 7.398 -3.855 4.915 1.00 98.69 250 ILE A N 1
ATOM 1896 C CA . ILE A 1 250 ? 7.836 -2.452 4.909 1.00 98.69 250 ILE A CA 1
ATOM 1897 C C . ILE A 1 250 ? 8.925 -2.336 3.848 1.00 98.69 250 ILE A C 1
ATOM 1899 O O . ILE A 1 250 ? 10.020 -2.863 4.052 1.00 98.69 250 ILE A O 1
ATOM 1903 N N . ARG A 1 251 ? 8.612 -1.758 2.685 1.00 98.44 251 ARG A N 1
ATOM 1904 C CA . ARG A 1 251 ? 9.493 -1.800 1.502 1.00 98.44 251 ARG A CA 1
ATOM 1905 C C . ARG A 1 251 ? 9.515 -0.456 0.788 1.00 98.44 251 ARG A C 1
ATOM 1907 O O . ARG A 1 251 ? 8.514 0.236 0.818 1.00 98.44 251 ARG A O 1
ATOM 1914 N N . ASN A 1 252 ? 10.626 -0.112 0.136 1.00 97.38 252 ASN A N 1
ATOM 1915 C CA . ASN A 1 252 ? 10.733 1.085 -0.715 1.00 97.38 252 ASN A CA 1
ATOM 1916 C C . ASN A 1 252 ? 10.262 2.367 0.011 1.00 97.38 252 ASN A C 1
ATOM 1918 O O . ASN A 1 252 ? 9.311 3.024 -0.415 1.00 97.38 252 ASN A O 1
ATOM 1922 N N . MET A 1 253 ? 10.872 2.636 1.173 1.00 91.56 253 MET A N 1
ATOM 1923 C CA . MET A 1 253 ? 10.591 3.791 2.043 1.00 91.56 253 MET A CA 1
ATOM 1924 C C . MET A 1 253 ? 11.452 4.998 1.679 1.00 91.56 253 MET A C 1
ATOM 1926 O O . MET A 1 253 ? 12.641 4.766 1.363 1.00 91.56 253 MET A O 1
#

Foldseek 3Di:
DKFWDADQFFQWDKWWWFKDKQNHTQGIWIDICRLAWWAADPVFTHRTPVNHHIDRRDDDTDDDSVDDRDPPIDIDTHDDPRTDIDMDDDDDDDDDDFFDDDPDPQAAAEFPDQEPVSVLVRLVVLLPDPVNSHAEHEYEFDEHEWQEAREHANAAYEYEYRAAVGAEYEYDPVDADGQYAYEYDQRRAQHEHDGHEYEYRHNGADPPGFANYEYENHENYEYYRYEYERTNYPDDYHNYYHYHYDNYHTGSD

Radius of gyration: 19.83 Å; Cα contacts (8 Å, |Δi|>4): 627; chains: 1; bounding box: 51×43×54 Å

Solvent-accessible surface area (backbone atoms only — not comparable to full-atom values): 13644 Å² total; per-residue (Å²): 59,36,27,50,64,65,33,91,77,30,69,26,42,80,49,55,40,36,34,25,50,72,86,40,83,71,48,72,42,72,44,65,18,44,72,24,48,32,8,34,49,90,93,66,53,38,51,32,60,88,50,42,61,79,39,62,60,56,43,78,68,86,76,87,78,91,61,90,79,62,90,88,65,48,76,42,82,43,80,52,92,87,34,82,75,62,77,49,77,77,54,83,89,86,82,91,83,74,74,45,73,71,92,44,77,87,28,32,41,60,42,90,53,47,44,49,66,29,47,46,51,28,51,48,52,34,50,68,44,83,83,68,60,46,53,22,31,33,40,64,67,44,73,26,46,34,84,43,57,42,81,39,45,81,34,50,41,36,39,37,27,8,23,41,93,34,12,31,36,32,41,51,87,93,52,68,60,62,48,36,39,40,33,44,38,51,53,19,41,59,19,33,43,31,21,25,21,42,39,45,34,31,59,65,89,55,97,80,64,29,28,35,37,47,34,44,56,30,35,47,33,40,41,35,34,36,34,38,33,24,29,59,33,66,66,48,75,46,74,58,45,71,69,43,79,44,82,56,46,85,47,70,92

Nearest PDB structures (foldseek):
  6k0n-assembly1_A  TM=8.525E-01  e=4.173E-20  Paenibacillus glycanilyticus
  6k0v-assembly4_D  TM=8.471E-01  e=7.876E-20  Paenibacillus glycanilyticus
  6k0u-assembly1_A  TM=8.589E-01  e=2.661E-19  Paenibacillus glycanilyticus
  6k0p-assembly1_A  TM=8.456E-01  e=1.203E-19  Paenibacillus glycanilyticus
  6k0s-assembly1_A  TM=8.450E-01  e=2.524E-19  Paenibacillus glycanilyticus